Protein AF-0000000080854579 (afdb_homodimer)

Foldseek 3Di:
DDLVVLLVVCQQLLQVFFQEKEKEEEPDDLQCVQVVVLCVPCVVVNCVSHVPHYYHYHYDHPDFIKMWTAGPPGDIDMDGSGNPHNRRVSVVSSCSSPDHD/DDLVVLLVVCQQLLQVFFQEKEKEEEPDDLQCVQVVVLCVPCVVVNCVSHVPHYYHYHYDHPDFIKMWTAGPPGDIDMDGSGNPHNRRVSVVSSCSSPDHD

Secondary structure (DSSP, 8-state):
--HHHHHHHHTT-GGGTEEEEEEEE-SS-GGGHHHHHHHHHHHHHHHHH-TTSEEEEEE-TTPPPEEEEEEGGG-EEEEE-TT--HHHHHHHHHHHHH---/--HHHHHHHHTT-GGGTEEEEEEEE-SS-GGGHHHHHHHHHHHHHHHHH-TTSEEEEEE-TTPPPEEEEEEGGG-EEEEE-TT--HHHHHHHHHHHHH---

InterPro domains:
  IPR007741 Ribosomal protein/NADH dehydrogenase domain [PF05047] (35-85)
  IPR007741 Ribosomal protein/NADH dehydrogenase domain [SM00916] (27-100)
  IPR016464 NADH dehydrogenase [ubiquinone] (complex I), alpha subcomplex, subunit 2 [PIRSF005822] (12-99)
  IPR016464 NADH dehydrogenase [ubiquinone] (complex I), alpha subcomplex, subunit 2 [PTHR12878] (5-99)
  IPR036249 Thioredoxin-like superfamily [SSF52833] (17-99)

Sequence (202 aa):
MAAAAVVRGIGSNLSKNLREIRLQLCQISAASQGTRDFIEQHYVTLKKANPEFSILIRECSGVQPMLWGRYGFGKEHSVSLDNMNIDQVAKALETVVNAKPMAAAAVVRGIGSNLSKNLREIRLQLCQISAASQGTRDFIEQHYVTLKKANPEFSILIRECSGVQPMLWGRYGFGKEHSVSLDNMNIDQVAKALETVVNAKP

Structure (mmCIF, N/CA/C/O backbone):
data_AF-0000000080854579-model_v1
#
loop_
_entity.id
_entity.type
_entity.pdbx_description
1 polymer 'NADH dehydrogenase'
#
loop_
_atom_site.group_PDB
_atom_site.id
_atom_site.type_symbol
_atom_site.label_atom_id
_atom_site.label_alt_id
_atom_site.label_comp_id
_atom_site.label_asym_id
_atom_site.label_entity_id
_atom_site.label_seq_id
_atom_site.pdbx_PDB_ins_code
_atom_site.Cartn_x
_atom_site.Cartn_y
_atom_site.Cartn_z
_atom_site.occupancy
_atom_site.B_iso_or_equiv
_atom_site.auth_seq_id
_atom_site.auth_comp_id
_atom_site.auth_asym_id
_atom_site.auth_atom_id
_atom_site.pdbx_PDB_model_num
ATOM 1 N N . MET A 1 1 ? -5.195 24.094 -0.695 1 63.25 1 MET A N 1
ATOM 2 C CA . MET A 1 1 ? -4.246 23.812 -1.769 1 63.25 1 MET A CA 1
ATOM 3 C C . MET A 1 1 ? -4.5 22.438 -2.369 1 63.25 1 MET A C 1
ATOM 5 O O . MET A 1 1 ? -4.891 21.5 -1.661 1 63.25 1 MET A O 1
ATOM 9 N N . ALA A 1 2 ? -4.363 22.438 -3.654 1 87.56 2 ALA A N 1
ATOM 10 C CA . ALA A 1 2 ? -4.641 21.203 -4.363 1 87.56 2 ALA A CA 1
ATOM 11 C C . ALA A 1 2 ? -3.678 20.094 -3.928 1 87.56 2 ALA A C 1
ATOM 13 O O . ALA A 1 2 ? -2.51 20.359 -3.637 1 87.56 2 ALA A O 1
ATOM 14 N N . ALA A 1 3 ? -4.184 18.922 -3.713 1 91.06 3 ALA A N 1
ATOM 15 C CA . ALA A 1 3 ? -3.402 17.75 -3.291 1 91.06 3 ALA A CA 1
ATOM 16 C C . ALA A 1 3 ? -2.102 17.656 -4.082 1 91.06 3 ALA A C 1
ATOM 18 O O . ALA A 1 3 ? -1.046 17.359 -3.516 1 91.06 3 ALA A O 1
ATOM 19 N N . ALA A 1 4 ? -2.139 17.922 -5.359 1 91.19 4 ALA A N 1
ATOM 20 C CA . ALA A 1 4 ? -0.948 17.844 -6.203 1 91.19 4 ALA A CA 1
ATOM 21 C C . ALA A 1 4 ? 0.103 18.859 -5.766 1 91.19 4 ALA A C 1
ATOM 23 O O . ALA A 1 4 ? 1.3 18.562 -5.766 1 91.19 4 ALA A O 1
ATOM 24 N N . ALA A 1 5 ? -0.302 20.062 -5.441 1 90.94 5 ALA A N 1
ATOM 25 C CA . ALA A 1 5 ? 0.625 21.094 -4.988 1 90.94 5 ALA A CA 1
ATOM 26 C C . ALA A 1 5 ? 1.276 20.703 -3.664 1 90.94 5 ALA A C 1
ATOM 28 O O . ALA A 1 5 ? 2.475 20.922 -3.469 1 90.94 5 ALA A O 1
ATOM 29 N N . VAL A 1 6 ? 0.466 20.156 -2.812 1 88.69 6 VAL A N 1
ATOM 30 C CA . VAL A 1 6 ? 0.986 19.734 -1.52 1 88.69 6 VAL A CA 1
ATOM 31 C C . VAL A 1 6 ? 2.014 18.609 -1.72 1 88.69 6 VAL A C 1
ATOM 33 O O . VAL A 1 6 ? 3.102 18.656 -1.138 1 88.69 6 VAL A O 1
ATO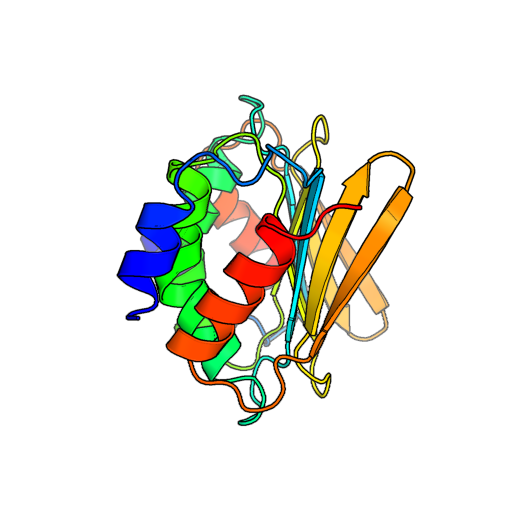M 36 N N . VAL A 1 7 ? 1.714 17.656 -2.533 1 91.38 7 VAL A N 1
ATOM 37 C CA . VAL A 1 7 ? 2.598 16.531 -2.805 1 91.38 7 VAL A CA 1
ATOM 38 C C . VAL A 1 7 ? 3.898 17.031 -3.428 1 91.38 7 VAL A C 1
ATOM 40 O O . VAL A 1 7 ? 4.984 16.578 -3.055 1 91.38 7 VAL A O 1
ATOM 43 N N . ARG A 1 8 ? 3.779 17.906 -4.387 1 89.69 8 ARG A N 1
ATOM 44 C CA . ARG A 1 8 ? 4.965 18.5 -4.984 1 89.69 8 ARG A CA 1
ATOM 45 C C . ARG A 1 8 ? 5.781 19.266 -3.943 1 89.69 8 ARG A C 1
ATOM 47 O O . ARG A 1 8 ? 7.016 19.234 -3.975 1 89.69 8 ARG A O 1
ATOM 54 N N . GLY A 1 9 ? 5.117 19.938 -3.074 1 89.44 9 GLY A N 1
ATOM 55 C CA . GLY A 1 9 ? 5.785 20.688 -2.018 1 89.44 9 GLY A CA 1
ATOM 56 C C . GLY A 1 9 ? 6.516 19.797 -1.031 1 89.44 9 GLY A C 1
ATOM 57 O O . GLY A 1 9 ? 7.602 20.141 -0.56 1 89.44 9 GLY A O 1
ATOM 58 N N . ILE A 1 10 ? 5.855 18.719 -0.661 1 87.94 10 ILE A N 1
ATOM 59 C CA . ILE A 1 10 ? 6.531 17.75 0.187 1 87.94 10 ILE A CA 1
ATOM 60 C C . ILE A 1 10 ? 7.789 17.234 -0.515 1 87.94 10 ILE A C 1
ATOM 62 O O . ILE A 1 10 ? 8.859 17.156 0.095 1 87.94 10 ILE A O 1
ATOM 66 N N . GLY A 1 11 ? 7.684 16.969 -1.808 1 84.44 11 GLY A N 1
ATOM 67 C CA . GLY A 1 11 ? 8.828 16.547 -2.6 1 84.44 11 GLY A CA 1
ATOM 68 C C . GLY A 1 11 ? 9.586 15.391 -1.971 1 84.44 11 GLY A C 1
ATOM 69 O O . GLY A 1 11 ? 9 14.375 -1.603 1 84.44 11 GLY A O 1
ATOM 70 N N . SER A 1 12 ? 10.891 15.594 -1.784 1 85.81 12 SER A N 1
ATOM 71 C CA . SER A 1 12 ? 11.766 14.539 -1.279 1 85.81 12 SER A CA 1
ATOM 72 C C . SER A 1 12 ? 12.008 14.695 0.218 1 85.81 12 SER A C 1
ATOM 74 O O . SER A 1 12 ? 13 14.18 0.745 1 85.81 12 SER A O 1
ATOM 76 N N . ASN A 1 13 ? 11.047 15.422 0.895 1 90.5 13 ASN A N 1
ATOM 77 C CA . ASN A 1 13 ? 11.352 15.812 2.268 1 90.5 13 ASN A CA 1
ATOM 78 C C . ASN A 1 13 ? 10.578 14.961 3.273 1 90.5 13 ASN A C 1
ATOM 80 O O . ASN A 1 13 ? 10.398 15.367 4.426 1 90.5 13 ASN A O 1
ATOM 84 N N . LEU A 1 14 ? 10.047 13.797 2.844 1 93.69 14 LEU A N 1
ATOM 85 C CA . LEU A 1 14 ? 9.297 12.953 3.77 1 93.69 14 LEU A CA 1
ATOM 86 C C . LEU A 1 14 ? 10.188 12.469 4.91 1 93.69 14 LEU A C 1
ATOM 88 O O . LEU A 1 14 ? 9.734 12.336 6.047 1 93.69 14 LEU A O 1
ATOM 92 N N . SER A 1 15 ? 11.438 12.336 4.594 1 92.31 15 SER A N 1
ATOM 93 C CA . SER A 1 15 ? 12.32 11.672 5.543 1 92.31 15 SER A CA 1
ATOM 94 C C . SER A 1 15 ? 12.961 12.672 6.496 1 92.31 15 SER A C 1
ATOM 96 O O . SER A 1 15 ? 13.797 12.305 7.328 1 92.31 15 SER A O 1
ATOM 98 N N . LYS A 1 16 ? 12.641 13.922 6.297 1 91.62 16 LYS A N 1
ATOM 99 C CA . LYS A 1 16 ? 13.234 14.93 7.172 1 91.62 16 LYS A CA 1
ATOM 100 C C . LYS A 1 16 ? 12.953 14.617 8.641 1 91.62 16 LYS A C 1
ATOM 102 O O . LYS A 1 16 ? 13.875 14.57 9.453 1 91.62 16 LYS A O 1
ATOM 107 N N . ASN A 1 17 ? 11.664 14.344 8.961 1 92.94 17 ASN A N 1
ATOM 108 C CA . ASN A 1 17 ? 11.289 14.062 10.344 1 92.94 17 ASN A CA 1
ATOM 109 C C . ASN A 1 17 ? 10.703 12.664 10.492 1 92.94 17 ASN A C 1
ATOM 111 O O . ASN A 1 17 ? 10.68 12.102 11.586 1 92.94 17 ASN A O 1
ATOM 115 N N . LEU A 1 18 ? 10.273 12.086 9.383 1 95.75 18 LEU A N 1
ATOM 116 C CA . LEU A 1 18 ? 9.539 10.828 9.438 1 95.75 18 LEU A CA 1
ATOM 117 C C . LEU A 1 18 ? 10.438 9.656 9.062 1 95.75 18 LEU A C 1
ATOM 119 O O . LEU A 1 18 ? 11.32 9.789 8.211 1 95.75 18 LEU A O 1
ATOM 123 N N . ARG A 1 19 ? 10.148 8.539 9.664 1 94.62 19 ARG A N 1
ATOM 124 C CA . ARG A 1 19 ? 10.789 7.285 9.281 1 94.62 19 ARG A CA 1
ATOM 125 C C . ARG A 1 19 ? 9.859 6.441 8.406 1 94.62 19 ARG A C 1
ATOM 127 O O . ARG A 1 19 ? 10.328 5.633 7.605 1 94.62 19 ARG A O 1
ATOM 134 N N . GLU A 1 20 ? 8.555 6.66 8.539 1 96.06 20 GLU A N 1
ATOM 135 C CA . GLU A 1 20 ? 7.543 5.922 7.789 1 96.06 20 GLU A CA 1
ATOM 136 C C . GLU A 1 20 ? 6.188 6.621 7.859 1 96.06 20 GLU A C 1
ATOM 138 O O . GLU A 1 20 ? 5.902 7.336 8.82 1 96.06 20 GLU A O 1
ATOM 143 N N . ILE A 1 21 ? 5.387 6.328 6.836 1 97.38 21 ILE A N 1
ATOM 144 C CA . ILE A 1 21 ? 3.971 6.66 6.957 1 97.38 21 ILE A CA 1
ATOM 145 C C . ILE A 1 21 ? 3.125 5.414 6.703 1 97.38 21 ILE A C 1
ATOM 147 O O . ILE A 1 21 ? 3.49 4.566 5.887 1 97.38 21 ILE A O 1
ATOM 151 N N . ARG A 1 22 ? 2.035 5.355 7.457 1 97.88 22 ARG A N 1
ATOM 152 C CA . ARG A 1 22 ? 1.069 4.277 7.273 1 97.88 22 ARG A CA 1
ATOM 153 C C . ARG A 1 22 ? -0.324 4.832 6.996 1 97.88 22 ARG A C 1
ATOM 155 O O . ARG A 1 22 ? -0.804 5.707 7.719 1 97.88 22 ARG A O 1
ATOM 162 N N . LEU A 1 23 ? -0.865 4.348 5.891 1 98.44 23 LEU A N 1
ATOM 163 C CA . LEU A 1 23 ? -2.244 4.695 5.566 1 98.44 23 LEU A CA 1
ATOM 164 C C . LEU A 1 23 ? -3.162 3.488 5.742 1 98.44 23 LEU A C 1
ATOM 166 O O . LEU A 1 23 ? -2.93 2.434 5.145 1 98.44 23 LEU A O 1
ATOM 170 N N . GLN A 1 24 ? -4.094 3.67 6.637 1 98.06 24 GLN A N 1
ATOM 171 C CA . GLN A 1 24 ? -5.141 2.67 6.828 1 98.06 24 GLN A CA 1
ATOM 172 C C . GLN A 1 24 ? -6.484 3.178 6.316 1 98.06 24 GLN A C 1
ATOM 174 O O . GLN A 1 24 ? -6.836 4.34 6.531 1 98.06 24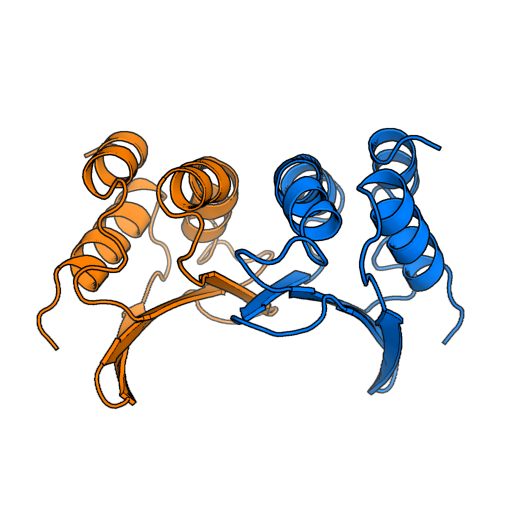 GLN A O 1
ATOM 179 N N . LEU A 1 25 ? -7.234 2.291 5.59 1 98.44 25 LEU A N 1
ATOM 180 C CA . LEU A 1 25 ? -8.5 2.74 5.027 1 98.44 25 LEU A CA 1
ATOM 181 C C . LEU A 1 25 ? -9.391 1.554 4.684 1 98.44 25 LEU A C 1
ATOM 183 O O . LEU A 1 25 ? -8.922 0.419 4.59 1 98.44 25 LEU A O 1
ATOM 187 N N . CYS A 1 26 ? -10.68 1.88 4.598 1 98.19 26 CYS A N 1
ATOM 188 C CA . CYS A 1 26 ? -11.648 0.911 4.094 1 98.19 26 CYS A CA 1
ATOM 189 C C . CYS A 1 26 ? -11.703 0.938 2.572 1 98.19 26 CYS A C 1
ATOM 191 O O . CYS A 1 26 ? -11.758 2.012 1.968 1 98.19 26 CYS A O 1
ATOM 193 N N . GLN A 1 27 ? -11.766 -0.193 1.856 1 95.75 27 GLN A N 1
ATOM 194 C CA . GLN A 1 27 ? -11.703 -0.307 0.403 1 95.75 27 GLN A CA 1
ATOM 195 C C . GLN A 1 27 ? -13.016 0.146 -0.24 1 95.75 27 GLN A C 1
ATOM 197 O O . GLN A 1 27 ? -13.062 0.406 -1.444 1 95.75 27 GLN A O 1
ATOM 202 N N . ILE A 1 28 ? -14.117 0.306 0.634 1 94.69 28 ILE A N 1
ATOM 203 C CA . ILE A 1 28 ? -15.398 0.513 -0.04 1 94.69 28 ILE A CA 1
ATOM 204 C C . ILE A 1 28 ? -16.125 1.694 0.591 1 94.69 28 ILE A C 1
ATOM 206 O O . ILE A 1 28 ? -16.906 2.375 -0.075 1 94.69 28 ILE A O 1
ATOM 210 N N . SER A 1 29 ? -15.906 2.029 1.815 1 96.81 29 SER A N 1
ATOM 211 C CA . SER A 1 29 ? -16.719 2.992 2.547 1 96.81 29 SER A CA 1
ATOM 212 C C . SER A 1 29 ? -16.578 4.395 1.97 1 96.81 29 SER A C 1
ATOM 214 O O . SER A 1 29 ? -15.5 4.754 1.467 1 96.81 29 SER A O 1
ATO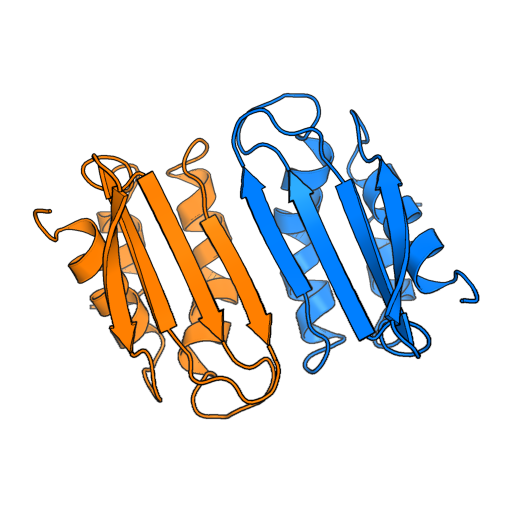M 216 N N . ALA A 1 30 ? -17.609 5.164 2.113 1 97.56 30 ALA A N 1
ATOM 217 C CA . ALA A 1 30 ? -17.578 6.566 1.706 1 97.56 30 ALA A CA 1
ATOM 218 C C . ALA A 1 30 ? -16.578 7.359 2.543 1 97.56 30 ALA A C 1
ATOM 220 O O . ALA A 1 30 ? -15.898 8.25 2.031 1 97.56 30 ALA A O 1
ATOM 221 N N . ALA A 1 31 ? -16.469 6.996 3.75 1 98.38 31 ALA A N 1
ATOM 222 C CA . ALA A 1 31 ? -15.594 7.719 4.676 1 98.38 31 ALA A CA 1
ATOM 223 C C . ALA A 1 31 ? -14.141 7.66 4.223 1 98.38 31 ALA A C 1
ATOM 225 O O . ALA A 1 31 ? -13.352 8.562 4.527 1 98.38 31 ALA A O 1
ATOM 226 N N . SER A 1 32 ? -13.789 6.645 3.441 1 98.5 32 SER A N 1
ATOM 227 C CA . SER A 1 32 ? -12.414 6.438 3.02 1 98.5 32 SER A CA 1
ATOM 228 C C . SER A 1 32 ? -12.211 6.852 1.565 1 98.5 32 SER A C 1
ATOM 230 O O . SER A 1 32 ? -11.133 6.648 1.001 1 98.5 32 SER A O 1
ATOM 232 N N . GLN A 1 33 ? -13.188 7.449 0.936 1 97.81 33 GLN A N 1
ATOM 233 C CA . GLN A 1 33 ? -13.102 7.746 -0.491 1 97.81 33 GLN A CA 1
ATOM 234 C C . GLN A 1 33 ? -11.961 8.719 -0.785 1 97.81 33 GLN A C 1
ATOM 236 O O . GLN A 1 33 ? -11.211 8.523 -1.742 1 97.81 33 GLN A O 1
ATOM 241 N N . GLY A 1 34 ? -11.836 9.734 -0.015 1 98.12 34 GLY A N 1
ATOM 242 C CA . GLY A 1 34 ? -10.758 10.688 -0.232 1 98.12 34 GLY A CA 1
ATOM 243 C C . GLY A 1 34 ? -9.383 10.078 -0.086 1 98.12 34 GLY A C 1
ATOM 244 O O . GLY A 1 34 ? -8.469 10.406 -0.844 1 98.12 34 GLY A O 1
ATOM 245 N N . THR A 1 35 ? -9.227 9.18 0.85 1 98.38 35 THR A N 1
ATOM 246 C CA . THR A 1 35 ? -7.949 8.508 1.052 1 98.38 35 THR A CA 1
ATOM 247 C C . THR A 1 35 ? -7.637 7.574 -0.118 1 98.38 35 THR A C 1
ATOM 249 O O . THR A 1 35 ? -6.504 7.539 -0.603 1 98.38 35 THR A O 1
ATOM 252 N N . ARG A 1 36 ? -8.703 6.844 -0.604 1 97.12 36 ARG A N 1
ATOM 253 C CA . ARG A 1 36 ? -8.5 5.988 -1.77 1 97.12 36 ARG A CA 1
ATOM 254 C C . ARG A 1 36 ? -8.078 6.809 -2.982 1 97.12 36 ARG A C 1
ATOM 256 O O . ARG A 1 36 ? -7.129 6.445 -3.686 1 97.12 36 ARG A O 1
ATOM 263 N N . ASP A 1 37 ? -8.711 7.953 -3.232 1 96.62 37 ASP A N 1
ATOM 264 C CA . ASP A 1 37 ? -8.391 8.828 -4.352 1 96.62 37 ASP A CA 1
ATOM 265 C C . ASP A 1 37 ? -6.965 9.367 -4.234 1 96.62 37 ASP A C 1
ATOM 267 O O . ASP A 1 37 ? -6.238 9.445 -5.227 1 96.62 37 ASP A O 1
ATOM 271 N N . PHE A 1 38 ? -6.594 9.688 -3.047 1 97.31 38 PHE A N 1
ATOM 272 C CA . PHE A 1 38 ? -5.258 10.227 -2.811 1 97.31 38 PHE A CA 1
ATOM 273 C C . PHE A 1 38 ? -4.191 9.203 -3.189 1 97.31 38 PHE A C 1
ATOM 275 O O . PHE A 1 38 ? -3.232 9.531 -3.891 1 97.31 38 PHE A O 1
ATOM 282 N N . ILE A 1 39 ? -4.398 7.98 -2.758 1 95.44 39 ILE A N 1
ATOM 283 C CA . ILE A 1 39 ? -3.438 6.922 -3.039 1 95.44 39 ILE A CA 1
ATOM 284 C C . ILE A 1 39 ? -3.385 6.652 -4.543 1 95.44 39 ILE A C 1
ATOM 286 O O . ILE A 1 39 ? -2.303 6.582 -5.129 1 95.44 39 ILE A O 1
ATOM 290 N N . GLU A 1 40 ? -4.5 6.605 -5.16 1 92.75 40 GLU A N 1
ATOM 291 C CA . GLU A 1 40 ? -4.578 6.312 -6.586 1 92.75 40 GLU A CA 1
ATOM 292 C C . GLU A 1 40 ? -3.869 7.383 -7.41 1 92.75 40 GLU A C 1
ATOM 294 O O . GLU A 1 40 ? -3.219 7.078 -8.414 1 92.75 40 GLU A O 1
ATOM 299 N N . GLN A 1 41 ? -3.852 8.539 -6.918 1 93.69 41 GLN A N 1
ATOM 300 C CA . GLN A 1 41 ? -3.404 9.641 -7.766 1 93.69 41 GLN A CA 1
ATOM 301 C C . GLN A 1 41 ? -2 10.094 -7.375 1 93.69 41 GLN A C 1
ATOM 303 O O . GLN A 1 41 ? -1.259 10.617 -8.211 1 93.69 41 GLN A O 1
ATOM 308 N N . HIS A 1 42 ? -1.622 9.891 -6.141 1 94.12 42 HIS A N 1
ATOM 309 C CA . HIS A 1 42 ? -0.44 10.625 -5.699 1 94.12 42 HIS A CA 1
ATOM 310 C C . HIS A 1 42 ? 0.595 9.688 -5.09 1 94.12 42 HIS A C 1
ATOM 312 O O . HIS A 1 42 ? 1.743 10.078 -4.871 1 94.12 42 HIS A O 1
ATOM 318 N N . TYR A 1 43 ? 0.256 8.438 -4.824 1 91.25 43 TYR A N 1
ATOM 319 C CA . TYR A 1 43 ? 1.201 7.5 -4.234 1 91.25 43 TYR A CA 1
ATOM 320 C C . TYR A 1 43 ? 2.461 7.387 -5.086 1 91.25 43 TYR A C 1
ATOM 322 O O . TYR A 1 43 ? 3.576 7.469 -4.566 1 91.25 43 TYR A O 1
ATOM 330 N N . VAL A 1 44 ? 2.293 7.238 -6.387 1 89.38 44 VAL A N 1
ATOM 331 C CA . VAL A 1 44 ? 3.42 7.023 -7.293 1 89.38 44 VAL A CA 1
ATOM 332 C C . VAL A 1 44 ? 4.312 8.258 -7.305 1 89.38 44 VAL A C 1
ATOM 334 O O . VAL A 1 44 ? 5.539 8.148 -7.223 1 8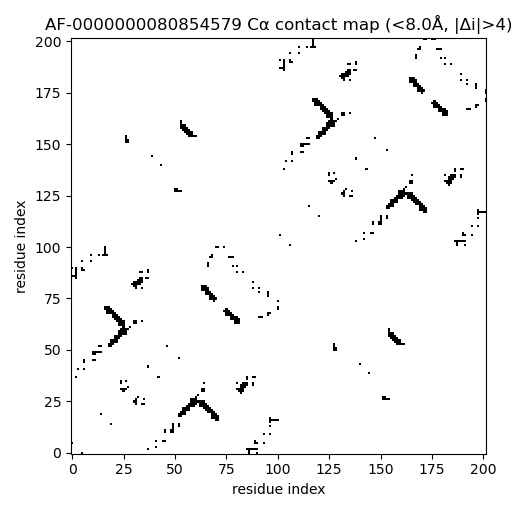9.38 44 VAL A O 1
ATOM 337 N N . THR A 1 45 ? 3.668 9.406 -7.41 1 92.5 45 THR A N 1
ATOM 338 C CA . THR A 1 45 ? 4.422 10.656 -7.406 1 92.5 45 THR A CA 1
ATOM 339 C C . THR A 1 45 ? 5.207 10.805 -6.109 1 92.5 45 THR A C 1
ATOM 341 O O . THR A 1 45 ? 6.387 11.172 -6.129 1 92.5 45 THR A O 1
ATOM 344 N N . LEU A 1 46 ? 4.617 10.484 -4.969 1 93.31 46 LEU A N 1
ATOM 345 C CA . LEU A 1 46 ? 5.27 10.57 -3.668 1 93.31 46 LEU A CA 1
ATOM 346 C C . LEU A 1 46 ? 6.457 9.617 -3.592 1 93.31 46 LEU A C 1
ATOM 348 O O . LEU A 1 46 ? 7.531 10 -3.121 1 93.31 46 LEU A O 1
ATOM 352 N N . LYS A 1 47 ? 6.227 8.414 -4.105 1 91.31 47 LYS A N 1
ATOM 353 C CA . LYS A 1 47 ? 7.266 7.391 -4.043 1 91.31 47 LYS A CA 1
ATOM 354 C C . LYS A 1 47 ? 8.438 7.746 -4.957 1 91.31 47 LYS A C 1
ATOM 356 O O . LYS A 1 47 ? 9.602 7.555 -4.586 1 91.31 47 LYS A O 1
ATOM 361 N N . LYS A 1 48 ? 8.156 8.297 -6.102 1 90.62 48 LYS A N 1
ATOM 362 C CA . LYS A 1 48 ? 9.211 8.695 -7.031 1 90.62 48 LYS A CA 1
ATOM 363 C C . LYS A 1 48 ? 10.047 9.836 -6.453 1 90.62 48 LYS A C 1
ATOM 365 O O . LYS A 1 48 ? 11.266 9.883 -6.664 1 90.62 48 LYS A O 1
ATOM 370 N N . ALA A 1 49 ? 9.43 10.711 -5.766 1 93.5 49 ALA A N 1
ATOM 371 C CA . ALA A 1 49 ? 10.133 11.828 -5.145 1 93.5 49 ALA A CA 1
ATOM 372 C C . ALA A 1 49 ? 10.898 11.383 -3.906 1 93.5 49 ALA A C 1
ATOM 374 O O . ALA A 1 49 ? 11.82 12.07 -3.457 1 93.5 49 ALA A O 1
ATOM 375 N N . ASN A 1 50 ? 10.461 10.234 -3.297 1 94.31 50 ASN A N 1
ATOM 376 C CA . ASN A 1 50 ? 11.07 9.695 -2.084 1 94.31 50 ASN A CA 1
ATOM 377 C C . ASN A 1 50 ? 11.312 8.195 -2.191 1 94.31 50 ASN A C 1
ATOM 379 O O . ASN A 1 50 ? 10.727 7.414 -1.438 1 94.31 50 ASN A O 1
ATOM 383 N N . PRO A 1 51 ? 12.203 7.809 -3.047 1 91 51 PRO A N 1
ATOM 384 C CA . PRO A 1 51 ? 12.328 6.395 -3.402 1 91 51 PRO A CA 1
ATOM 385 C C . PRO A 1 51 ? 12.719 5.516 -2.215 1 91 51 PRO A C 1
ATOM 387 O O . PRO A 1 51 ? 12.336 4.344 -2.156 1 91 51 PRO A O 1
ATOM 390 N N . GLU A 1 52 ? 13.391 6.074 -1.193 1 93.62 52 GLU A N 1
ATOM 391 C CA . GLU A 1 52 ? 13.891 5.258 -0.091 1 93.62 52 GLU A CA 1
ATOM 392 C C . GLU A 1 52 ? 12.93 5.289 1.096 1 93.62 52 GLU A C 1
ATOM 394 O O . GLU A 1 52 ? 13.141 4.586 2.088 1 93.62 52 GLU A O 1
ATOM 399 N N . PHE A 1 53 ? 11.977 6.055 1.017 1 95.44 53 PHE A N 1
ATOM 400 C CA . PHE A 1 53 ? 11.07 6.234 2.141 1 95.44 53 PHE A CA 1
ATOM 401 C C . PHE A 1 53 ? 10.023 5.129 2.172 1 95.44 53 PHE A C 1
ATOM 403 O O . PHE A 1 53 ? 9.438 4.785 1.139 1 95.44 53 PHE A O 1
ATOM 410 N N . SER A 1 54 ? 9.719 4.629 3.357 1 95.81 54 SER A N 1
ATOM 411 C CA . SER A 1 54 ? 8.781 3.52 3.527 1 95.81 54 SER A CA 1
ATOM 412 C C . SER A 1 54 ? 7.352 4.02 3.676 1 95.81 54 SER A C 1
ATOM 414 O O . SER A 1 54 ? 7.074 4.898 4.496 1 95.81 54 SER A O 1
ATOM 416 N N . ILE A 1 55 ? 6.453 3.461 2.859 1 96.56 55 ILE A N 1
ATOM 417 C CA . ILE A 1 55 ? 5.02 3.732 2.951 1 96.56 55 ILE A CA 1
ATOM 418 C C . ILE A 1 55 ? 4.258 2.42 3.105 1 96.56 55 ILE A C 1
ATOM 420 O O . ILE A 1 55 ? 4.465 1.478 2.336 1 96.56 55 ILE A O 1
ATOM 424 N N . LEU A 1 56 ? 3.473 2.367 4.094 1 97.75 56 LEU A N 1
ATOM 425 C CA . LEU A 1 56 ? 2.592 1.224 4.309 1 97.75 56 LEU A CA 1
ATOM 426 C C . LEU A 1 56 ? 1.144 1.586 3.996 1 97.75 56 LEU A C 1
ATOM 428 O O . LEU A 1 56 ? 0.653 2.631 4.43 1 97.75 56 LEU A O 1
ATOM 432 N N . ILE A 1 57 ? 0.533 0.808 3.135 1 97.19 57 ILE A N 1
ATOM 433 C CA . ILE A 1 57 ? -0.894 0.932 2.857 1 97.19 57 ILE A CA 1
ATOM 434 C C . ILE A 1 57 ? -1.616 -0.341 3.291 1 97.19 57 ILE A C 1
ATOM 436 O O . ILE A 1 57 ? -1.262 -1.441 2.861 1 97.19 57 ILE A O 1
ATOM 440 N N . ARG A 1 58 ? -2.604 -0.107 4.16 1 96.81 58 ARG A N 1
ATOM 441 C CA . ARG A 1 58 ? -3.393 -1.244 4.621 1 96.81 58 ARG A CA 1
ATOM 442 C C . ARG A 1 58 ? -4.883 -0.988 4.434 1 96.81 58 ARG A C 1
ATOM 444 O O . ARG A 1 58 ? -5.465 -0.136 5.109 1 96.81 58 ARG A O 1
ATOM 451 N N . GLU A 1 59 ? -5.391 -1.741 3.523 1 96.75 59 GLU A N 1
ATOM 452 C CA . GLU A 1 59 ? -6.836 -1.719 3.332 1 96.75 59 GLU A CA 1
ATOM 453 C C . GLU A 1 59 ? -7.523 -2.779 4.188 1 96.75 59 GLU A C 1
ATOM 455 O O . GLU A 1 59 ? -7.133 -3.949 4.164 1 96.75 59 GLU A O 1
ATOM 460 N N . CYS A 1 60 ? -8.438 -2.342 4.965 1 95.38 60 CYS A N 1
ATOM 461 C CA . CYS A 1 60 ? -9.188 -3.205 5.863 1 95.38 60 CYS A CA 1
ATOM 462 C C . CYS A 1 60 ? -10.664 -2.811 5.891 1 95.38 60 CYS A C 1
ATOM 464 O O . CYS A 1 60 ? -11 -1.67 6.215 1 95.38 60 CYS A O 1
ATOM 466 N N . SER A 1 61 ? -11.516 -3.785 5.559 1 94.44 61 SER A N 1
ATOM 467 C CA . SER A 1 61 ? -12.945 -3.52 5.453 1 94.44 61 SER A CA 1
ATOM 468 C C . SER A 1 61 ? -13.508 -3.006 6.773 1 94.44 61 SER A C 1
ATOM 470 O O . SER A 1 61 ? -13.289 -3.607 7.824 1 94.44 61 SER A O 1
ATOM 472 N N . GLY A 1 62 ? -14.203 -1.868 6.68 1 95.31 62 GLY A N 1
ATOM 473 C CA . GLY A 1 62 ? -14.945 -1.346 7.812 1 95.31 62 GLY A CA 1
ATOM 474 C C . GLY A 1 62 ? -14.117 -0.435 8.703 1 95.31 62 GLY A C 1
ATOM 475 O O . GLY A 1 62 ? -14.648 0.169 9.641 1 95.31 62 GLY A O 1
ATOM 476 N N . VAL A 1 63 ? -12.898 -0.286 8.461 1 97.06 63 VAL A N 1
ATOM 477 C CA . VAL A 1 63 ? -12.031 0.531 9.312 1 97.06 63 VAL A CA 1
ATOM 478 C C . VAL A 1 63 ? -12.219 2.008 8.969 1 97.06 63 VAL A C 1
ATOM 480 O O . VAL A 1 63 ? -12.547 2.35 7.828 1 97.06 63 VAL A O 1
ATOM 483 N N . GLN A 1 64 ? -12.078 2.793 9.953 1 97.94 64 GLN A N 1
ATOM 484 C CA . GLN A 1 64 ? -11.977 4.223 9.68 1 97.94 64 GLN A CA 1
ATOM 485 C C . GLN A 1 64 ? -10.609 4.582 9.109 1 97.94 64 GLN A C 1
ATOM 487 O O . GLN A 1 64 ? -9.586 4.066 9.562 1 97.94 64 GLN A O 1
ATOM 492 N N . PRO A 1 65 ? -10.609 5.461 8.086 1 98.75 65 PRO A N 1
ATOM 493 C CA . PRO A 1 65 ? -9.32 5.84 7.496 1 98.75 65 PRO A CA 1
ATOM 494 C C . PRO A 1 65 ? -8.438 6.633 8.461 1 98.75 65 PRO A C 1
ATOM 496 O O . PRO A 1 65 ? -8.938 7.484 9.195 1 98.75 65 PRO A O 1
ATOM 499 N N . MET A 1 66 ? -7.133 6.309 8.484 1 98.69 66 MET A N 1
ATOM 500 C CA . MET A 1 66 ? -6.152 6.898 9.391 1 98.69 66 MET A CA 1
ATOM 501 C C . MET A 1 66 ? -4.789 7.023 8.711 1 98.69 66 MET A C 1
ATOM 503 O O . MET A 1 66 ? -4.43 6.191 7.879 1 98.69 66 MET A O 1
ATOM 507 N N . LEU A 1 67 ? -4.133 8.086 9.086 1 98.62 67 LEU A N 1
ATOM 508 C CA . LEU A 1 67 ? -2.736 8.297 8.719 1 98.62 67 LEU A CA 1
ATOM 509 C C . LEU A 1 67 ? -1.838 8.266 9.945 1 98.62 67 LEU A C 1
ATOM 511 O O . LEU A 1 67 ? -2.133 8.922 10.953 1 98.62 67 LEU A O 1
ATOM 515 N N . TRP A 1 68 ? -0.814 7.488 9.922 1 97.5 68 TRP A N 1
ATOM 516 C CA . TRP A 1 68 ? 0.205 7.469 10.969 1 97.5 68 TRP A CA 1
ATOM 517 C C . TRP A 1 68 ? 1.552 7.93 10.422 1 97.5 68 TRP A C 1
ATOM 519 O O . TRP A 1 68 ? 1.947 7.543 9.32 1 97.5 68 TRP A O 1
ATOM 529 N N . GLY A 1 69 ? 2.135 8.766 11.125 1 97.06 69 GLY A N 1
ATOM 530 C CA . GLY A 1 69 ? 3.543 9.078 10.945 1 97.06 69 GLY A CA 1
ATOM 531 C C . GLY A 1 69 ? 4.426 8.516 12.039 1 97.06 69 GLY A C 1
ATOM 532 O O . GLY A 1 69 ? 4.113 8.641 13.227 1 97.06 69 GLY A O 1
ATOM 533 N N . ARG A 1 70 ? 5.359 7.789 11.656 1 96.62 70 ARG A N 1
ATOM 534 C CA . ARG A 1 70 ? 6.367 7.301 12.594 1 96.62 70 ARG A CA 1
ATOM 535 C C . ARG A 1 70 ? 7.617 8.172 12.555 1 96.62 70 ARG A C 1
ATOM 537 O O . ARG A 1 70 ? 8.164 8.438 11.477 1 96.62 70 ARG A O 1
ATOM 544 N N . TYR A 1 71 ? 8.031 8.594 13.75 1 95.56 71 TYR A N 1
ATOM 545 C CA . TYR A 1 71 ? 9.203 9.453 13.891 1 95.56 71 TYR A CA 1
ATOM 546 C C . TYR A 1 71 ? 10.359 8.703 14.539 1 95.56 71 TYR A C 1
ATOM 548 O O . TYR A 1 71 ? 10.289 7.488 14.742 1 95.56 71 TYR A O 1
ATOM 556 N N . GLY A 1 72 ? 11.406 9.453 14.703 1 91 72 GLY A N 1
ATOM 557 C CA . GLY A 1 72 ? 12.531 8.852 15.398 1 91 72 GLY A CA 1
ATOM 558 C C . GLY A 1 72 ? 12.211 8.445 16.828 1 91 72 GLY A C 1
ATOM 559 O O . GLY A 1 72 ? 11.195 8.867 17.375 1 91 72 GLY A O 1
ATOM 560 N N . PHE A 1 73 ? 12.836 7.414 17.328 1 90.62 73 PHE A N 1
ATOM 561 C CA . PHE A 1 73 ? 12.766 6.984 18.719 1 90.62 73 PHE A CA 1
ATOM 562 C C . PHE A 1 73 ? 11.422 6.332 19.016 1 90.62 73 PHE A C 1
ATOM 564 O O . PHE A 1 73 ? 10.938 6.383 20.156 1 90.62 73 PHE A O 1
ATOM 571 N N . GLY A 1 74 ? 10.766 5.926 18.078 1 86.31 74 GLY A N 1
ATOM 572 C CA . GLY A 1 74 ? 9.555 5.125 18.234 1 86.31 74 GLY A CA 1
ATOM 573 C C . GLY A 1 74 ? 8.312 5.961 18.453 1 86.31 74 GLY A C 1
ATOM 574 O O . GLY A 1 74 ? 7.254 5.426 18.797 1 86.31 74 GLY A O 1
ATOM 575 N N . LYS A 1 75 ? 8.445 7.246 18.297 1 94.69 75 LYS A N 1
ATOM 576 C CA . LYS A 1 75 ? 7.289 8.125 18.438 1 94.69 75 LYS A CA 1
ATOM 577 C C . LYS A 1 75 ? 6.379 8.039 17.219 1 94.69 75 LYS A C 1
ATOM 579 O O . LYS A 1 75 ? 6.855 8.008 16.094 1 94.69 75 LYS A O 1
ATOM 584 N N . GLU A 1 76 ? 5.074 8.016 17.516 1 95.38 76 GLU A N 1
ATOM 585 C CA . GLU A 1 76 ? 4.105 7.973 16.422 1 95.38 76 GLU A CA 1
ATOM 586 C C . GLU A 1 76 ? 3.01 9.016 16.609 1 95.38 76 GLU A C 1
ATOM 588 O O . GLU A 1 76 ? 2.666 9.359 17.75 1 95.38 76 GLU A O 1
ATOM 593 N N . HIS A 1 77 ? 2.559 9.602 15.555 1 95.44 77 HIS A N 1
ATOM 594 C CA . HIS A 1 77 ? 1.417 10.508 15.492 1 95.44 77 HIS A CA 1
ATOM 595 C C . HIS A 1 77 ? 0.389 10.031 14.477 1 95.44 77 HIS A C 1
ATOM 597 O O . HIS A 1 77 ? 0.75 9.625 13.367 1 95.44 77 HIS A O 1
ATOM 603 N N . SER A 1 78 ? -0.866 10.062 14.922 1 96.31 78 SER A N 1
ATOM 604 C CA . SER A 1 78 ? -1.907 9.633 13.992 1 96.31 78 SER A CA 1
ATOM 605 C C . SER A 1 78 ? -2.924 10.75 13.758 1 96.31 78 SER A C 1
ATOM 607 O O . SER A 1 78 ? -3.121 11.609 14.609 1 96.31 78 SER A O 1
ATOM 609 N N . VAL A 1 79 ? -3.479 10.805 12.602 1 97.88 79 VAL A N 1
ATOM 610 C CA . VAL A 1 79 ? -4.508 11.75 12.188 1 97.88 79 VAL A CA 1
ATOM 611 C C . VAL A 1 79 ? -5.676 11 11.547 1 97.88 79 VAL A C 1
ATOM 613 O O . VAL A 1 79 ? -5.473 10.172 10.664 1 97.88 79 VAL A O 1
ATOM 616 N N . SER A 1 80 ? -6.875 11.266 12.07 1 98.75 80 SER A N 1
ATOM 617 C CA . SER A 1 80 ? -8.062 10.711 11.422 1 98.75 80 SER A CA 1
ATOM 618 C C . SER A 1 80 ? -8.281 11.32 10.047 1 98.75 80 SER A C 1
ATOM 620 O O . SER A 1 80 ? -8.148 12.539 9.875 1 98.75 80 SER A O 1
ATOM 622 N N . LEU A 1 81 ? -8.625 10.508 9.078 1 98.81 81 LEU A N 1
ATOM 623 C CA . LEU A 1 81 ? -8.898 10.969 7.723 1 98.81 81 LEU A CA 1
ATOM 624 C C . LEU A 1 81 ? -10.375 10.805 7.375 1 98.81 81 LEU A C 1
ATOM 626 O O . LEU A 1 81 ? -10.742 10.797 6.199 1 98.81 81 LEU A O 1
ATOM 630 N N . ASP A 1 82 ? -11.156 10.625 8.438 1 98.69 82 ASP A N 1
ATOM 631 C CA . ASP A 1 82 ? -12.57 10.297 8.305 1 98.69 82 ASP A CA 1
ATOM 632 C C . ASP A 1 82 ? -13.297 11.336 7.457 1 98.69 82 ASP A C 1
ATOM 634 O O . ASP A 1 82 ? -13.359 12.516 7.824 1 98.69 82 ASP A O 1
ATOM 638 N N . ASN A 1 83 ? -13.789 10.961 6.301 1 98.62 83 ASN A N 1
ATOM 639 C CA . ASN A 1 83 ? -14.602 11.75 5.383 1 98.62 83 ASN A CA 1
ATOM 640 C C . ASN A 1 83 ? -13.82 12.922 4.793 1 98.62 83 ASN A C 1
ATOM 642 O O . ASN A 1 83 ? -14.406 13.914 4.367 1 98.62 83 ASN A O 1
ATOM 646 N N . MET A 1 84 ? -12.57 12.867 4.758 1 98.38 84 MET A N 1
ATOM 647 C CA . MET A 1 84 ? -11.75 13.898 4.121 1 98.38 84 MET A CA 1
ATOM 648 C C . MET A 1 84 ? -11.75 13.734 2.605 1 98.38 84 MET A C 1
ATOM 650 O O . MET A 1 84 ? -11.859 12.617 2.096 1 98.38 84 MET A O 1
ATOM 654 N N . ASN A 1 85 ? -11.727 14.828 1.945 1 98.06 85 ASN A N 1
ATOM 655 C CA . ASN A 1 85 ? -11.477 14.75 0.508 1 98.06 85 ASN A CA 1
ATOM 656 C C . ASN A 1 85 ? -9.984 14.711 0.197 1 98.06 85 ASN A C 1
ATOM 658 O O . ASN A 1 85 ? -9.156 14.75 1.106 1 98.06 85 ASN A O 1
ATOM 662 N N . ILE A 1 86 ? -9.68 14.578 -1.048 1 97.62 86 ILE A N 1
ATOM 663 C CA . ILE A 1 86 ? -8.305 14.352 -1.49 1 97.62 86 ILE A CA 1
ATOM 664 C C . ILE A 1 86 ? -7.41 15.492 -1.01 1 97.62 86 ILE A C 1
ATOM 666 O O . ILE A 1 86 ? -6.281 15.258 -0.575 1 97.62 86 ILE A O 1
ATOM 670 N N . ASP A 1 87 ? -7.883 16.781 -1.08 1 97.81 87 ASP A N 1
ATOM 671 C CA . ASP A 1 87 ? -7.094 17.938 -0.661 1 97.81 87 ASP A CA 1
ATOM 672 C C . ASP A 1 87 ? -6.875 17.938 0.851 1 97.81 87 ASP A C 1
ATOM 674 O O . ASP A 1 87 ? -5.789 18.266 1.326 1 97.81 87 ASP A O 1
ATOM 678 N N . GLN A 1 88 ? -7.84 17.516 1.549 1 97.94 88 GLN A N 1
ATOM 679 C CA . GLN A 1 88 ? -7.742 17.438 3.002 1 97.94 88 GLN A CA 1
ATOM 680 C C . GLN A 1 88 ? -6.781 16.344 3.436 1 97.94 88 GLN A C 1
ATOM 682 O O . GLN A 1 88 ? -6.027 16.5 4.398 1 97.94 88 GLN A O 1
ATOM 687 N N . VAL A 1 89 ? -6.777 15.203 2.777 1 98.38 89 VAL A N 1
ATOM 688 C CA . VAL A 1 89 ? -5.828 14.133 3.045 1 98.38 89 VAL A CA 1
ATOM 689 C C . VAL A 1 89 ? -4.402 14.625 2.805 1 98.38 89 VAL 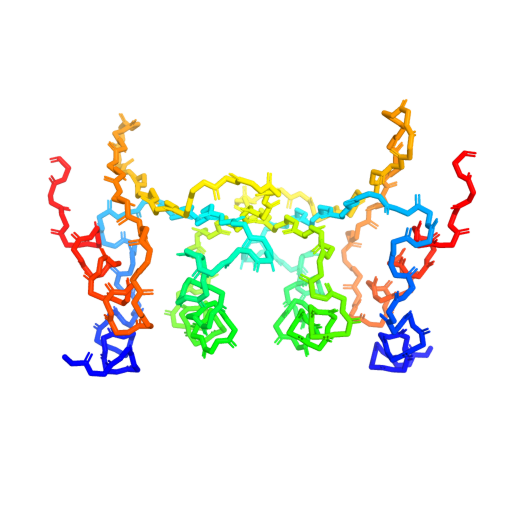A C 1
ATOM 691 O O . VAL A 1 89 ? -3.508 14.375 3.615 1 98.38 89 VAL A O 1
ATOM 694 N N . ALA A 1 90 ? -4.238 15.352 1.698 1 97.25 90 ALA A N 1
ATOM 695 C CA . ALA A 1 90 ? -2.92 15.914 1.399 1 97.25 90 ALA A CA 1
ATOM 696 C C . ALA A 1 90 ? -2.469 16.875 2.498 1 97.25 90 ALA A C 1
ATOM 698 O O . ALA A 1 90 ? -1.305 16.844 2.906 1 97.25 90 ALA A O 1
ATOM 699 N N . LYS A 1 91 ? -3.355 17.672 2.975 1 96.62 91 LYS A N 1
ATOM 700 C CA . LYS A 1 91 ? -3.037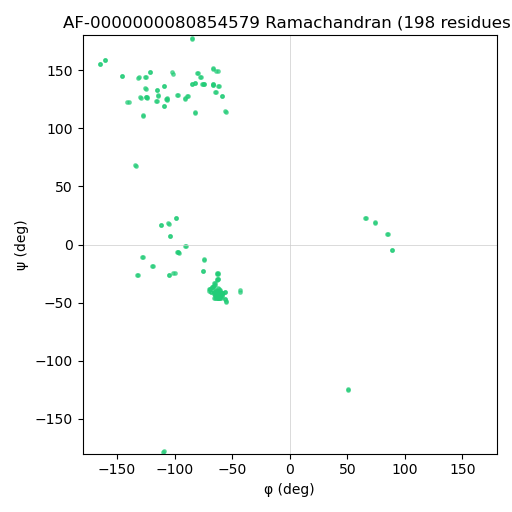 18.609 4.047 1 96.62 91 LYS A CA 1
ATOM 701 C C . LYS A 1 91 ? -2.693 17.875 5.34 1 96.62 91 LYS A C 1
ATOM 703 O O . LYS A 1 91 ? -1.798 18.281 6.078 1 96.62 91 LYS A O 1
ATOM 708 N N . ALA A 1 92 ? -3.422 16.812 5.66 1 97.44 92 ALA A N 1
ATOM 709 C CA . ALA A 1 92 ? -3.115 15.984 6.82 1 97.44 92 ALA A CA 1
ATOM 710 C C . ALA A 1 92 ? -1.707 15.406 6.727 1 97.44 92 ALA A C 1
ATOM 712 O O . ALA A 1 92 ? -0.965 15.398 7.711 1 97.44 92 ALA A O 1
ATOM 713 N N . LEU A 1 93 ? -1.374 14.922 5.531 1 96.56 93 LEU A N 1
ATOM 714 C CA . LEU A 1 93 ? -0.024 14.414 5.316 1 96.56 93 LEU A CA 1
ATOM 715 C C . LEU A 1 93 ? 1.014 15.508 5.562 1 96.56 93 LEU A C 1
ATOM 717 O O . LEU A 1 93 ? 2.025 15.266 6.223 1 96.56 93 LEU A O 1
ATOM 721 N N . GLU A 1 94 ? 0.738 16.672 5.004 1 94.62 94 GLU A N 1
ATOM 722 C CA . GLU A 1 94 ? 1.647 17.797 5.211 1 94.62 94 GLU A CA 1
ATOM 723 C C . GLU A 1 94 ? 1.851 18.078 6.695 1 94.62 94 GLU A C 1
ATOM 725 O O . GLU A 1 94 ? 2.973 18.344 7.137 1 94.62 94 GLU A O 1
ATOM 730 N N . THR A 1 95 ? 0.789 18 7.449 1 94.25 95 THR A N 1
ATOM 731 C CA . THR A 1 95 ? 0.846 18.234 8.891 1 94.25 95 THR A CA 1
ATOM 732 C C . THR A 1 95 ? 1.729 17.188 9.57 1 94.25 95 THR A C 1
ATOM 734 O O . THR A 1 95 ? 2.566 17.516 10.406 1 94.25 95 THR A O 1
ATOM 737 N N . VAL A 1 96 ? 1.536 15.945 9.219 1 95.38 96 VAL A N 1
ATOM 738 C CA . VAL A 1 96 ? 2.303 14.844 9.797 1 95.38 96 VAL A CA 1
ATOM 739 C C . VAL A 1 96 ? 3.775 14.984 9.422 1 95.38 96 VAL A C 1
ATOM 741 O O . VAL A 1 96 ? 4.66 14.773 10.258 1 95.38 96 VAL A O 1
ATOM 744 N N . VAL A 1 97 ? 4.059 15.391 8.195 1 94.25 97 VAL A N 1
ATOM 745 C CA . VAL A 1 97 ? 5.418 15.547 7.688 1 94.25 97 VAL A CA 1
ATOM 746 C C . VAL A 1 97 ? 6.125 16.672 8.445 1 94.25 97 VAL A C 1
ATOM 748 O O . VAL A 1 97 ? 7.312 16.578 8.75 1 94.25 97 VAL A O 1
ATOM 751 N N . ASN A 1 98 ? 5.344 17.656 8.789 1 91.69 98 ASN A N 1
ATOM 752 C CA . ASN A 1 98 ? 5.949 18.844 9.367 1 91.69 98 ASN A CA 1
ATOM 753 C C . ASN A 1 98 ? 5.902 18.812 10.891 1 91.69 98 ASN A C 1
ATOM 755 O O . ASN A 1 98 ? 6.477 19.688 11.547 1 91.69 98 ASN A O 1
ATOM 759 N N . ALA A 1 99 ? 5.219 17.844 11.383 1 89.06 99 ALA A N 1
ATOM 760 C CA . ALA A 1 99 ? 5.117 17.75 12.836 1 89.06 99 ALA A CA 1
ATOM 761 C C . ALA A 1 99 ? 6.48 17.5 13.469 1 89.06 99 ALA A C 1
ATOM 763 O O . ALA A 1 99 ? 7.309 16.781 12.914 1 89.06 99 ALA A O 1
ATOM 764 N N . LYS A 1 100 ? 6.883 18.234 14.484 1 77.44 100 LYS A N 1
ATOM 765 C CA . LYS A 1 100 ? 8.102 18.016 15.25 1 77.44 100 LYS A CA 1
ATOM 766 C C . LYS A 1 100 ? 7.898 16.938 16.312 1 77.44 100 LYS A C 1
ATOM 768 O O . LYS A 1 100 ? 6.988 17.031 17.141 1 77.44 100 LYS A O 1
ATOM 773 N N . PRO A 1 101 ? 8.578 15.773 16.172 1 68.56 101 PRO A N 1
ATOM 774 C CA . PRO A 1 101 ? 8.375 14.711 17.156 1 68.56 101 PRO A CA 1
ATOM 775 C C . PRO A 1 101 ? 8.641 15.172 18.594 1 68.56 101 PRO A C 1
ATOM 777 O O . PRO A 1 101 ? 9.398 16.125 18.797 1 68.56 101 PRO A O 1
ATOM 780 N N . MET B 1 1 ? 3.768 -13.883 -20.484 1 63.62 1 MET B N 1
ATOM 781 C CA . MET B 1 1 ? 2.73 -12.891 -20.781 1 63.62 1 MET B CA 1
ATOM 782 C C . MET B 1 1 ? 3.01 -11.578 -20.062 1 63.62 1 MET B C 1
ATOM 784 O O . MET B 1 1 ? 3.545 -11.578 -18.953 1 63.62 1 MET B O 1
ATOM 788 N N . ALA B 1 2 ? 2.729 -10.562 -20.812 1 86.44 2 ALA B N 1
ATOM 789 C CA . ALA B 1 2 ? 3.002 -9.234 -20.266 1 86.44 2 ALA B CA 1
ATOM 790 C C . ALA B 1 2 ? 2.174 -8.984 -19 1 86.44 2 ALA B C 1
ATOM 792 O O . ALA B 1 2 ? 1.031 -9.438 -18.906 1 86.44 2 ALA B O 1
ATOM 793 N N . ALA B 1 3 ? 2.781 -8.422 -17.984 1 91.31 3 ALA B N 1
ATOM 794 C CA . ALA B 1 3 ? 2.135 -8.117 -16.719 1 91.31 3 ALA B CA 1
ATOM 795 C C . ALA B 1 3 ? 0.753 -7.504 -16.938 1 91.31 3 ALA B C 1
ATOM 797 O O . ALA B 1 3 ? -0.205 -7.855 -16.25 1 91.31 3 ALA B O 1
ATOM 798 N N . ALA B 1 4 ? 0.587 -6.648 -17.922 1 91.25 4 ALA B N 1
ATOM 799 C CA . ALA B 1 4 ? -0.692 -6.004 -18.203 1 91.25 4 ALA B CA 1
ATOM 800 C C . ALA B 1 4 ? -1.742 -7.027 -18.625 1 91.25 4 ALA B C 1
ATOM 802 O O . ALA B 1 4 ? -2.908 -6.93 -18.234 1 91.25 4 ALA B O 1
ATOM 803 N N . ALA B 1 5 ? -1.37 -7.957 -19.422 1 90.94 5 ALA B N 1
ATOM 804 C CA . ALA B 1 5 ? -2.297 -9 -19.859 1 90.94 5 ALA B CA 1
ATOM 805 C C . ALA B 1 5 ? -2.75 -9.859 -18.688 1 90.94 5 ALA B C 1
ATOM 807 O O . ALA B 1 5 ? -3.926 -10.219 -18.578 1 90.94 5 ALA B O 1
ATOM 808 N N . VAL B 1 6 ? -1.81 -10.164 -17.844 1 88.69 6 VAL B N 1
ATOM 809 C CA . VAL B 1 6 ? -2.135 -10.969 -16.672 1 88.69 6 VAL B CA 1
ATOM 810 C C . VAL B 1 6 ? -3.105 -10.211 -15.781 1 88.69 6 VAL B C 1
ATOM 812 O O . VAL B 1 6 ? -4.109 -10.766 -15.328 1 88.69 6 VAL B O 1
ATOM 815 N N . VAL B 1 7 ? -2.852 -8.969 -15.523 1 91.38 7 VAL B N 1
ATOM 816 C CA . VAL B 1 7 ? -3.686 -8.125 -14.672 1 91.38 7 VAL B CA 1
ATOM 817 C C . VAL B 1 7 ? -5.086 -8.008 -15.266 1 91.38 7 VAL B C 1
ATOM 819 O O . VAL B 1 7 ? -6.082 -8.109 -14.547 1 91.38 7 VAL B O 1
ATOM 822 N N . ARG B 1 8 ? -5.137 -7.754 -16.562 1 89.69 8 ARG B N 1
ATOM 823 C CA . ARG B 1 8 ? -6.43 -7.707 -17.234 1 89.69 8 ARG B CA 1
ATOM 824 C C . ARG B 1 8 ? -7.152 -9.047 -17.125 1 89.69 8 ARG B C 1
ATOM 826 O O . ARG B 1 8 ? -8.375 -9.078 -16.969 1 89.69 8 ARG B O 1
ATOM 833 N N . GLY B 1 9 ? -6.43 -10.117 -17.25 1 89.38 9 GLY B N 1
ATOM 834 C CA . GLY B 1 9 ? -7.004 -11.445 -17.125 1 89.38 9 GLY B CA 1
ATOM 835 C C . GLY B 1 9 ? -7.547 -11.75 -15.75 1 89.38 9 GLY B C 1
ATOM 836 O O . GLY B 1 9 ? -8.586 -12.398 -15.609 1 89.38 9 GLY B O 1
ATOM 837 N N . ILE B 1 10 ? -6.785 -11.344 -14.75 1 88 10 ILE B N 1
ATOM 838 C CA . ILE B 1 10 ? -7.289 -11.477 -13.383 1 88 10 ILE B CA 1
ATOM 839 C C . ILE B 1 10 ? -8.586 -10.688 -13.234 1 88 10 ILE B C 1
ATOM 841 O O . ILE B 1 10 ? -9.562 -11.195 -12.68 1 88 10 ILE B O 1
ATOM 845 N N . GLY B 1 11 ? -8.617 -9.492 -13.789 1 84.62 11 GLY B N 1
ATOM 846 C CA . GLY B 1 11 ? -9.812 -8.672 -13.766 1 84.62 11 GLY B CA 1
ATOM 847 C C . GLY B 1 11 ? -10.422 -8.531 -12.383 1 84.62 11 GLY B C 1
ATOM 848 O O . GLY B 1 11 ? -9.719 -8.188 -11.43 1 84.62 11 GLY B O 1
ATOM 849 N N . SER B 1 12 ? -11.703 -8.891 -12.289 1 85.62 12 SER B N 1
ATOM 850 C CA . SER B 1 12 ? -12.438 -8.711 -11.031 1 85.62 12 SER B CA 1
ATOM 851 C C . SER B 1 12 ? -12.5 -10.016 -10.242 1 85.62 12 SER B C 1
ATOM 853 O O . SER B 1 12 ? -13.375 -10.188 -9.391 1 85.62 12 SER B O 1
ATOM 855 N N . ASN B 1 13 ? -11.5 -10.938 -10.539 1 90.38 13 ASN B N 1
ATOM 856 C CA . ASN B 1 13 ? -11.656 -12.281 -10 1 90.38 13 ASN B CA 1
ATOM 857 C C . ASN B 1 13 ? -10.703 -12.531 -8.836 1 90.38 13 ASN B C 1
ATOM 859 O O . ASN B 1 13 ? -10.398 -13.68 -8.508 1 90.38 13 ASN B O 1
ATOM 863 N N . LEU B 1 14 ? -10.164 -11.445 -8.227 1 93.75 14 LEU B N 1
ATOM 864 C CA . LEU B 1 14 ? -9.25 -11.641 -7.105 1 93.75 14 LEU B CA 1
ATOM 865 C C . LEU B 1 14 ? -9.961 -12.32 -5.938 1 93.75 14 LEU B C 1
ATOM 867 O O . LEU B 1 14 ? -9.352 -13.117 -5.215 1 93.75 14 LEU B O 1
ATOM 871 N N . SER B 1 15 ? -11.234 -12.055 -5.844 1 92.31 15 SER B N 1
ATOM 872 C CA . SER B 1 15 ? -11.953 -12.477 -4.641 1 92.31 15 SER B CA 1
ATOM 873 C C . SER B 1 15 ? -12.523 -13.875 -4.805 1 92.31 15 SER B C 1
ATOM 875 O O . SER B 1 15 ? -13.219 -14.375 -3.914 1 92.31 15 SER B O 1
ATOM 877 N N . LYS B 1 16 ? -12.312 -14.461 -5.953 1 91.56 16 LYS B N 1
ATOM 878 C CA . LYS B 1 16 ? -12.852 -15.797 -6.168 1 91.56 16 LYS B CA 1
ATOM 879 C C . LYS B 1 16 ? -12.375 -16.766 -5.086 1 91.56 16 LYS B C 1
ATOM 881 O O . LYS B 1 16 ? -13.18 -17.438 -4.449 1 91.56 16 LYS B O 1
ATOM 886 N N . ASN B 1 17 ? -11.039 -16.766 -4.832 1 92.88 17 ASN B N 1
ATOM 887 C CA . ASN B 1 17 ? -10.484 -17.672 -3.832 1 92.88 17 ASN B CA 1
ATOM 888 C C . ASN B 1 17 ? -9.789 -16.906 -2.707 1 92.88 17 ASN B C 1
ATOM 890 O O . ASN B 1 17 ? -9.602 -17.453 -1.613 1 92.88 17 ASN B O 1
ATOM 894 N N . LEU B 1 18 ? -9.461 -15.664 -2.967 1 95.81 18 LEU B N 1
ATOM 895 C CA . LEU B 1 18 ? -8.641 -14.898 -2.029 1 95.81 18 LEU B CA 1
ATOM 896 C C . LEU B 1 18 ? -9.5 -13.953 -1.203 1 95.81 18 LEU B C 1
ATOM 898 O O . LEU B 1 18 ? -10.484 -13.406 -1.703 1 95.81 18 LEU B O 1
ATOM 902 N N . ARG B 1 19 ? -9.078 -13.766 0.019 1 94.62 19 ARG B N 1
ATOM 903 C CA . ARG B 1 19 ? -9.68 -12.75 0.874 1 94.62 19 ARG B CA 1
ATOM 904 C C . ARG B 1 19 ? -8.828 -11.492 0.91 1 94.62 19 ARG B C 1
ATOM 906 O O . ARG B 1 19 ? -9.336 -10.391 1.135 1 94.62 19 ARG B O 1
ATOM 913 N N . GLU B 1 20 ? -7.516 -11.633 0.642 1 96 20 GLU B N 1
ATOM 914 C CA . GLU B 1 20 ? -6.562 -10.531 0.659 1 96 20 GLU B CA 1
ATOM 915 C C . GLU B 1 20 ? -5.254 -10.922 -0.028 1 96 20 GLU B C 1
ATOM 917 O O . GLU B 1 20 ? -4.891 -12.094 -0.06 1 96 20 GLU B O 1
ATOM 922 N N . ILE B 1 21 ? -4.578 -9.875 -0.507 1 97.31 21 ILE B N 1
ATOM 923 C CA . ILE B 1 21 ? -3.182 -10.078 -0.877 1 97.31 21 ILE B CA 1
ATOM 924 C C . ILE B 1 21 ? -2.297 -9.078 -0.138 1 97.31 21 ILE B C 1
ATOM 926 O O . ILE B 1 21 ? -2.707 -7.941 0.106 1 97.31 21 ILE B O 1
ATOM 930 N N . ARG B 1 22 ? -1.118 -9.578 0.208 1 97.88 22 ARG B N 1
ATOM 931 C CA . ARG B 1 22 ? -0.116 -8.719 0.837 1 97.88 22 ARG B CA 1
ATOM 932 C C . ARG B 1 22 ? 1.194 -8.75 0.056 1 97.88 22 ARG B C 1
ATOM 934 O O . ARG B 1 22 ? 1.699 -9.82 -0.282 1 97.88 22 ARG B O 1
ATOM 941 N N . LEU B 1 23 ? 1.63 -7.539 -0.274 1 98.44 23 LEU B N 1
ATOM 942 C CA . LEU B 1 23 ? 2.934 -7.406 -0.914 1 98.44 23 LEU B CA 1
ATOM 943 C C . LEU B 1 23 ? 3.941 -6.762 0.033 1 98.44 23 LEU B C 1
ATOM 945 O O . LEU B 1 23 ? 3.701 -5.668 0.553 1 98.44 23 LEU B O 1
ATOM 949 N N . GLN B 1 24 ? 4.965 -7.523 0.297 1 98.06 24 GLN B N 1
ATOM 950 C CA . GLN B 1 24 ? 6.082 -7.012 1.078 1 98.06 24 GLN B CA 1
ATOM 951 C C . GLN B 1 24 ? 7.32 -6.824 0.207 1 98.06 24 GLN B C 1
ATOM 953 O O . GLN B 1 24 ? 7.633 -7.676 -0.629 1 98.06 24 GLN B O 1
ATOM 958 N N . LEU B 1 25 ? 8.023 -5.668 0.392 1 98.44 25 LEU B N 1
ATOM 959 C CA . LEU B 1 25 ? 9.18 -5.402 -0.46 1 98.44 25 LEU B CA 1
ATOM 960 C C . LEU B 1 25 ? 10.094 -4.363 0.175 1 98.44 25 LEU B C 1
ATOM 962 O O . LEU B 1 25 ? 9.688 -3.639 1.086 1 98.44 25 LEU B O 1
ATOM 966 N N . CYS B 1 26 ? 11.336 -4.402 -0.294 1 98.25 26 CYS B N 1
ATOM 967 C CA . CYS B 1 26 ? 12.297 -3.361 0.061 1 98.25 26 CYS B CA 1
ATOM 968 C C . CYS B 1 26 ? 12.156 -2.156 -0.864 1 98.25 26 CYS B C 1
ATOM 970 O O . CYS B 1 26 ? 12.062 -2.312 -2.082 1 98.25 26 CYS B O 1
ATOM 972 N N . GLN B 1 27 ? 12.203 -0.915 -0.396 1 95.81 27 GLN B N 1
ATOM 973 C CA . GLN B 1 27 ? 11.969 0.309 -1.153 1 95.81 27 GLN B CA 1
ATOM 974 C C . GLN B 1 27 ? 13.156 0.633 -2.059 1 95.81 27 GLN B C 1
ATOM 976 O O . GLN B 1 27 ? 13.031 1.44 -2.982 1 95.81 27 GLN B O 1
ATOM 981 N N . ILE B 1 28 ? 14.344 -0.094 -1.822 1 94.75 28 ILE B N 1
ATOM 982 C CA . ILE B 1 28 ? 15.508 0.4 -2.543 1 94.75 28 ILE B CA 1
ATOM 983 C C . ILE B 1 28 ? 16.234 -0.766 -3.213 1 94.75 28 ILE B C 1
ATOM 985 O O . ILE B 1 28 ? 16.875 -0.594 -4.254 1 94.75 28 ILE B O 1
ATOM 989 N N . SER B 1 29 ? 16.141 -1.946 -2.729 1 96.81 29 SER B N 1
ATOM 990 C CA . SER B 1 29 ? 16.984 -3.055 -3.172 1 96.81 29 SER B CA 1
ATOM 991 C C . SER B 1 29 ? 16.672 -3.443 -4.613 1 96.81 29 SER B C 1
ATOM 993 O O . SER B 1 29 ? 15.531 -3.318 -5.062 1 96.81 29 SER B O 1
ATOM 995 N N . ALA B 1 30 ? 17.672 -3.975 -5.266 1 97.56 30 ALA B N 1
ATOM 996 C CA . ALA B 1 30 ? 17.5 -4.496 -6.621 1 97.56 30 ALA B CA 1
ATOM 997 C C . ALA B 1 30 ? 16.578 -5.699 -6.629 1 97.56 30 ALA B C 1
ATOM 999 O O . ALA B 1 30 ? 15.773 -5.871 -7.559 1 97.56 30 ALA B O 1
ATOM 1000 N N . ALA B 1 31 ? 16.625 -6.438 -5.609 1 98.38 31 ALA B N 1
ATOM 1001 C CA . ALA B 1 31 ? 15.844 -7.664 -5.523 1 98.38 31 ALA B CA 1
ATOM 1002 C C . ALA B 1 31 ? 14.344 -7.359 -5.562 1 98.38 31 ALA B C 1
ATOM 1004 O O . ALA B 1 31 ? 13.547 -8.188 -6 1 98.38 31 ALA B O 1
ATOM 1005 N N . SER B 1 32 ? 13.961 -6.145 -5.172 1 98.56 32 SER B N 1
ATOM 1006 C CA . SER B 1 32 ? 12.555 -5.773 -5.078 1 98.56 32 SE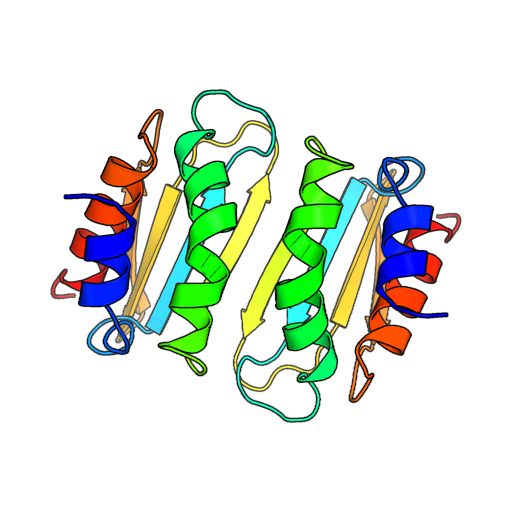R B CA 1
ATOM 1007 C C . SER B 1 32 ? 12.141 -4.879 -6.242 1 98.56 32 SER B C 1
ATOM 1009 O O . SER B 1 32 ? 11.016 -4.375 -6.277 1 98.56 32 SER B O 1
ATOM 1011 N N . GLN B 1 33 ? 13 -4.676 -7.223 1 97.81 33 GLN B N 1
ATOM 1012 C CA . GLN B 1 33 ? 12.719 -3.723 -8.289 1 97.81 33 GLN B CA 1
ATOM 1013 C C . GLN B 1 33 ? 11.484 -4.145 -9.094 1 97.81 33 GLN B C 1
ATOM 1015 O O . GLN B 1 33 ? 10.633 -3.314 -9.406 1 97.81 33 GLN B O 1
ATOM 1020 N N . GLY B 1 34 ? 11.398 -5.379 -9.438 1 98.19 34 GLY B N 1
ATOM 1021 C CA . GLY B 1 34 ? 10.25 -5.848 -10.188 1 98.19 34 GLY B CA 1
ATOM 1022 C C . GLY B 1 34 ? 8.938 -5.68 -9.445 1 98.19 34 GLY B C 1
ATOM 1023 O O . GLY B 1 34 ? 7.918 -5.328 -10.039 1 98.19 34 GLY B O 1
ATOM 1024 N N . THR B 1 35 ? 8.953 -5.898 -8.156 1 98.38 35 THR B N 1
ATOM 1025 C CA . THR B 1 35 ? 7.758 -5.734 -7.34 1 98.38 35 THR B CA 1
ATOM 1026 C C . THR B 1 35 ? 7.359 -4.262 -7.25 1 98.38 35 THR B C 1
ATOM 1028 O O . THR B 1 35 ? 6.18 -3.926 -7.367 1 98.38 35 THR B O 1
ATOM 1031 N N . ARG B 1 36 ? 8.406 -3.371 -7.086 1 97.19 36 ARG B N 1
ATOM 1032 C CA . ARG B 1 36 ? 8.109 -1.941 -7.066 1 97.19 36 ARG B CA 1
ATOM 1033 C C . ARG B 1 36 ? 7.488 -1.49 -8.383 1 97.19 36 ARG B C 1
ATOM 1035 O O . ARG B 1 36 ? 6.488 -0.77 -8.383 1 97.19 36 ARG B O 1
ATOM 1042 N N . ASP B 1 37 ? 8.008 -1.939 -9.523 1 96.62 37 ASP B N 1
ATOM 1043 C CA . ASP B 1 37 ? 7.488 -1.589 -10.844 1 96.62 37 ASP B CA 1
ATOM 1044 C C . ASP B 1 37 ? 6.062 -2.098 -11.023 1 96.62 37 ASP B C 1
ATOM 1046 O O . ASP B 1 37 ? 5.215 -1.4 -11.586 1 96.62 37 ASP B O 1
ATOM 1050 N N . PHE B 1 38 ? 5.828 -3.256 -10.547 1 97.38 38 PHE B N 1
ATOM 1051 C CA . PHE B 1 38 ? 4.504 -3.85 -10.664 1 97.38 38 PHE B CA 1
ATOM 1052 C C . PHE B 1 38 ? 3.463 -3.004 -9.938 1 97.38 38 PHE B C 1
ATOM 1054 O O . PHE B 1 38 ? 2.404 -2.701 -10.492 1 97.38 38 PHE B O 1
ATOM 1061 N N . ILE B 1 39 ? 3.791 -2.604 -8.727 1 95.5 39 ILE B N 1
ATOM 1062 C CA . ILE B 1 39 ? 2.867 -1.803 -7.926 1 95.5 39 ILE B CA 1
ATOM 1063 C C . ILE B 1 39 ? 2.645 -0.45 -8.594 1 95.5 39 ILE B C 1
ATOM 1065 O O . ILE B 1 39 ? 1.504 -0.008 -8.75 1 95.5 39 ILE B O 1
ATOM 1069 N N . GLU B 1 40 ? 3.682 0.138 -9.055 1 92.88 40 GLU B N 1
ATOM 1070 C CA . GLU B 1 40 ? 3.598 1.454 -9.68 1 92.88 40 GLU B CA 1
ATOM 1071 C C . GLU B 1 40 ? 2.721 1.419 -10.93 1 92.88 40 GLU B C 1
ATOM 1073 O O . GLU B 1 40 ? 1.972 2.359 -11.195 1 92.88 40 GLU B O 1
ATOM 1078 N N . GLN B 1 41 ? 2.695 0.332 -11.562 1 93.69 41 GLN B N 1
ATOM 1079 C CA . GLN B 1 41 ? 2.074 0.311 -12.875 1 93.69 41 GLN B CA 1
ATOM 1080 C C . GLN B 1 41 ? 0.701 -0.354 -12.828 1 93.69 41 GLN B C 1
ATOM 1082 O O . GLN B 1 41 ? -0.173 -0.046 -13.641 1 93.69 41 GLN B O 1
ATOM 1087 N N . HIS B 1 42 ? 0.485 -1.238 -11.883 1 94.06 42 HIS B N 1
ATOM 1088 C CA . HIS B 1 42 ? -0.679 -2.1 -12.062 1 94.06 42 HIS B CA 1
ATOM 1089 C C . HIS B 1 42 ? -1.567 -2.082 -10.82 1 94.06 42 HIS B C 1
ATOM 1091 O O . HIS B 1 42 ? -2.697 -2.574 -10.852 1 94.06 42 HIS B O 1
ATOM 1097 N N . TYR B 1 43 ? -1.112 -1.514 -9.719 1 91.25 43 TYR B N 1
ATOM 1098 C CA . TYR B 1 43 ? -1.915 -1.47 -8.5 1 91.25 43 TYR B CA 1
ATOM 1099 C C . TYR B 1 43 ? -3.262 -0.808 -8.758 1 91.25 43 TYR B C 1
ATOM 1101 O O . TYR B 1 43 ? -4.309 -1.341 -8.375 1 91.25 43 TYR B O 1
ATOM 1109 N N . VAL B 1 44 ? -3.244 0.33 -9.445 1 89.5 44 VAL B N 1
ATOM 1110 C CA . VAL B 1 44 ? -4.461 1.105 -9.664 1 89.5 44 VAL B CA 1
ATOM 1111 C C . VAL B 1 44 ? -5.426 0.313 -10.539 1 89.5 44 VAL B C 1
ATOM 1113 O O . VAL B 1 44 ? -6.621 0.234 -10.242 1 89.5 44 VAL B O 1
ATOM 1116 N N . THR B 1 45 ? -4.875 -0.241 -11.594 1 92.38 45 THR B N 1
ATOM 1117 C CA . THR B 1 45 ? -5.703 -1.041 -12.484 1 92.38 45 THR B CA 1
ATOM 1118 C C . THR B 1 45 ? -6.328 -2.217 -11.742 1 92.38 45 THR B C 1
ATOM 1120 O O . THR B 1 45 ? -7.523 -2.488 -11.883 1 92.38 45 THR B O 1
ATOM 1123 N N . LEU B 1 46 ? -5.578 -2.908 -10.891 1 93.25 46 LEU B N 1
ATOM 1124 C CA . LEU B 1 46 ? -6.062 -4.039 -10.102 1 93.25 46 LEU B CA 1
ATOM 1125 C C . LEU B 1 46 ? -7.164 -3.604 -9.148 1 93.25 46 LEU B C 1
ATOM 1127 O O . LEU B 1 46 ? -8.195 -4.273 -9.031 1 93.25 46 LEU B O 1
ATOM 1131 N N . LYS B 1 47 ? -6.918 -2.451 -8.516 1 91.25 47 LYS B N 1
ATOM 1132 C CA . LYS B 1 47 ? -7.871 -1.955 -7.531 1 91.25 47 LYS B CA 1
ATOM 1133 C C . LYS B 1 47 ? -9.172 -1.511 -8.195 1 91.25 47 LYS B C 1
ATOM 1135 O O . LYS B 1 47 ? -10.258 -1.77 -7.68 1 91.25 47 LYS B O 1
ATOM 1140 N N . LYS B 1 48 ? -9.078 -0.906 -9.352 1 90.56 48 LYS B N 1
ATOM 1141 C CA . LYS B 1 48 ? -10.266 -0.47 -10.078 1 90.56 48 LYS B CA 1
ATOM 1142 C C . LYS B 1 48 ? -11.094 -1.664 -10.539 1 90.56 48 LYS B C 1
ATOM 1144 O O . LYS B 1 48 ? -12.328 -1.604 -10.539 1 90.56 48 LYS B O 1
ATOM 1149 N N . ALA B 1 49 ? -10.453 -2.703 -10.914 1 93.5 49 ALA B N 1
ATOM 1150 C CA . ALA B 1 49 ? -11.148 -3.912 -11.352 1 93.5 49 ALA B CA 1
ATOM 1151 C C . ALA B 1 49 ? -11.719 -4.68 -10.164 1 93.5 49 ALA B C 1
ATOM 1153 O O . ALA B 1 49 ? -12.617 -5.508 -10.336 1 93.5 49 ALA B O 1
ATOM 1154 N N . ASN B 1 50 ? -11.133 -4.449 -8.938 1 94.25 50 ASN B N 1
ATOM 1155 C CA . ASN B 1 50 ? -11.547 -5.137 -7.719 1 94.25 50 ASN B CA 1
ATOM 1156 C C . ASN B 1 50 ? -11.695 -4.164 -6.551 1 94.25 50 ASN B C 1
ATOM 1158 O O . ASN B 1 50 ? -10.977 -4.266 -5.555 1 94.25 50 ASN B O 1
ATOM 1162 N N . PRO B 1 51 ? -12.664 -3.311 -6.625 1 90.94 51 PRO B N 1
ATOM 1163 C CA . PRO B 1 51 ? -12.742 -2.188 -5.688 1 90.94 51 PRO B CA 1
ATOM 1164 C C . PRO B 1 51 ? -12.922 -2.639 -4.242 1 90.94 51 PRO B C 1
ATOM 1166 O O . PRO B 1 51 ? -12.461 -1.959 -3.318 1 90.94 51 PRO B O 1
ATOM 1169 N N . GLU B 1 52 ? -13.492 -3.83 -4.012 1 93.62 52 GLU B N 1
ATOM 1170 C CA . GLU B 1 52 ? -13.797 -4.254 -2.646 1 93.62 52 GLU B CA 1
ATOM 1171 C C . GLU B 1 52 ? -12.695 -5.156 -2.092 1 93.62 52 GLU B C 1
ATOM 1173 O O . GLU B 1 52 ? -12.734 -5.539 -0.921 1 93.62 52 GLU B O 1
ATOM 1178 N N . PHE B 1 53 ? -11.812 -5.492 -2.867 1 95.44 53 PHE B N 1
ATOM 1179 C CA . PHE B 1 53 ? -10.773 -6.434 -2.465 1 95.44 53 PHE B CA 1
ATOM 1180 C C . PHE B 1 53 ? -9.664 -5.727 -1.699 1 95.44 53 PHE B C 1
ATOM 1182 O O . PHE B 1 53 ? -9.203 -4.66 -2.109 1 95.44 53 PHE B O 1
ATOM 1189 N N . SER B 1 54 ? -9.18 -6.359 -0.635 1 95.75 54 SER B N 1
ATOM 1190 C CA . SER B 1 54 ? -8.172 -5.766 0.23 1 95.75 54 SER B CA 1
ATOM 1191 C C . SER B 1 54 ? -6.762 -6.09 -0.261 1 95.75 54 SER B C 1
ATOM 1193 O O . SER B 1 54 ? -6.441 -7.254 -0.51 1 95.75 54 SER B O 1
ATOM 1195 N N . ILE B 1 55 ? -5.945 -5.051 -0.423 1 96.5 55 ILE B N 1
ATOM 1196 C CA . ILE B 1 55 ? -4.535 -5.195 -0.763 1 96.5 55 ILE B CA 1
ATOM 1197 C C . ILE B 1 55 ? -3.676 -4.48 0.279 1 96.5 55 ILE B C 1
ATOM 1199 O O . ILE B 1 55 ? -3.926 -3.318 0.605 1 96.5 55 ILE B O 1
ATOM 1203 N N . LEU B 1 56 ? -2.766 -5.184 0.804 1 97.81 56 LEU B N 1
ATOM 1204 C CA . LEU B 1 56 ? -1.794 -4.613 1.73 1 97.81 56 LEU B CA 1
ATOM 1205 C C . LEU B 1 56 ? -0.423 -4.488 1.074 1 97.81 56 LEU B C 1
ATOM 1207 O O . LEU B 1 56 ? 0.053 -5.434 0.441 1 97.81 56 LEU B O 1
ATOM 1211 N N . ILE B 1 57 ? 0.123 -3.307 1.098 1 97.25 57 ILE B N 1
ATOM 1212 C CA . ILE B 1 57 ? 1.493 -3.07 0.656 1 97.25 57 ILE B CA 1
ATOM 1213 C C . ILE B 1 57 ? 2.344 -2.611 1.838 1 97.25 57 ILE B C 1
ATOM 1215 O O . ILE B 1 57 ? 2.01 -1.632 2.508 1 97.25 57 ILE B O 1
ATOM 1219 N N . ARG B 1 58 ? 3.416 -3.373 2.053 1 96.94 58 ARG B N 1
ATOM 1220 C CA . ARG B 1 58 ? 4.328 -3.008 3.133 1 96.94 58 ARG B CA 1
ATOM 1221 C C . ARG B 1 58 ? 5.766 -2.92 2.629 1 96.94 58 ARG B C 1
ATOM 1223 O O . ARG B 1 58 ? 6.371 -3.934 2.277 1 96.94 58 ARG B O 1
ATOM 1230 N N . GLU B 1 59 ? 6.188 -1.715 2.619 1 96.75 59 GLU B N 1
ATOM 1231 C CA . GLU B 1 59 ? 7.598 -1.484 2.309 1 96.75 59 GLU B CA 1
ATOM 1232 C C . GLU B 1 59 ? 8.445 -1.483 3.574 1 96.75 59 GLU B C 1
ATOM 1234 O O . GLU B 1 59 ? 8.133 -0.789 4.543 1 96.75 59 GLU B O 1
ATOM 1239 N N . CYS B 1 60 ? 9.438 -2.295 3.566 1 95.44 60 CYS B N 1
ATOM 1240 C CA . CYS B 1 60 ? 10.352 -2.439 4.691 1 95.44 60 CYS B CA 1
ATOM 1241 C C . CYS B 1 60 ? 11.789 -2.619 4.211 1 95.44 60 CYS B C 1
ATOM 1243 O O . CYS B 1 60 ? 12.086 -3.551 3.461 1 95.44 60 CYS B O 1
ATOM 1245 N N . SER B 1 61 ? 12.656 -1.716 4.68 1 94.5 61 SER B N 1
ATOM 1246 C CA . SER B 1 61 ? 14.039 -1.708 4.227 1 94.5 61 SER B CA 1
ATOM 1247 C C . SER B 1 61 ? 14.727 -3.037 4.523 1 94.5 61 SER B C 1
ATOM 1249 O O . SER B 1 61 ? 14.68 -3.525 5.652 1 94.5 61 SER B O 1
ATOM 1251 N N . GLY B 1 62 ? 15.336 -3.605 3.484 1 95.31 62 GLY B N 1
ATOM 1252 C CA . GLY B 1 62 ? 16.172 -4.781 3.645 1 95.31 62 GLY B CA 1
ATOM 1253 C C . GLY B 1 62 ? 15.406 -6.082 3.543 1 95.31 62 GLY B C 1
ATOM 1254 O O . GLY B 1 62 ? 16 -7.164 3.549 1 95.31 62 GLY B O 1
ATOM 1255 N N . VAL B 1 63 ? 14.156 -6.051 3.424 1 97.06 63 VAL B N 1
ATOM 1256 C CA . VAL B 1 63 ? 13.352 -7.27 3.379 1 97.06 63 VAL B CA 1
ATOM 1257 C C . VAL B 1 63 ? 13.398 -7.867 1.973 1 97.06 63 VAL B C 1
ATOM 1259 O O . VAL B 1 63 ? 13.547 -7.141 0.988 1 97.06 63 VAL B O 1
ATOM 1262 N N . GLN B 1 64 ? 13.336 -9.133 1.949 1 97.88 64 GLN B N 1
ATOM 1263 C CA . GLN B 1 64 ? 13.109 -9.781 0.661 1 97.88 64 GLN B CA 1
ATOM 1264 C C . GLN B 1 64 ? 11.664 -9.617 0.211 1 97.88 64 GLN B C 1
ATOM 1266 O O . GLN B 1 64 ? 10.742 -9.742 1.02 1 97.88 64 GLN B O 1
ATOM 1271 N N . PRO B 1 65 ? 11.477 -9.336 -1.094 1 98.75 65 PRO B N 1
ATOM 1272 C CA . PRO B 1 65 ? 10.102 -9.18 -1.578 1 98.75 65 PRO B CA 1
ATOM 1273 C C . PRO B 1 65 ? 9.305 -10.477 -1.526 1 98.75 65 PRO B C 1
ATOM 1275 O O . PRO B 1 65 ? 9.836 -11.547 -1.832 1 98.75 65 PRO B O 1
ATOM 1278 N N . MET B 1 66 ? 8.031 -10.383 -1.09 1 98.69 66 MET B N 1
ATOM 1279 C CA . MET B 1 66 ? 7.141 -11.523 -0.9 1 98.69 66 MET B CA 1
ATOM 1280 C C . MET B 1 66 ? 5.699 -11.148 -1.227 1 98.69 66 MET B C 1
ATOM 1282 O O . MET B 1 66 ? 5.289 -10.008 -1.007 1 98.69 66 MET B O 1
ATOM 1286 N N . LEU B 1 67 ? 5.027 -12.125 -1.772 1 98.62 67 LEU B N 1
ATOM 1287 C CA . LEU B 1 67 ? 3.586 -12.047 -1.982 1 98.62 67 LEU B CA 1
ATOM 1288 C C . LEU B 1 67 ? 2.854 -13.07 -1.117 1 98.62 67 LEU B C 1
ATOM 1290 O O . LEU B 1 67 ? 3.229 -14.242 -1.083 1 98.62 67 LEU B O 1
ATOM 1294 N N . TRP B 1 68 ? 1.888 -12.641 -0.38 1 97.5 68 TRP B N 1
ATOM 1295 C CA . TRP B 1 68 ? 1.008 -13.523 0.379 1 97.5 68 TRP B CA 1
ATOM 1296 C C . TRP B 1 68 ? -0.423 -13.445 -0.143 1 97.5 68 TRP B C 1
ATOM 1298 O O . TRP B 1 68 ? -0.921 -12.359 -0.448 1 97.5 68 TRP B O 1
ATOM 1308 N N . GLY B 1 69 ? -0.963 -14.555 -0.315 1 97.06 69 GLY B N 1
ATOM 1309 C CA . GLY B 1 69 ? -2.4 -14.68 -0.491 1 97.06 69 GLY B CA 1
ATOM 1310 C C . GLY B 1 69 ? -3.1 -15.266 0.72 1 97.06 69 GLY B C 1
ATOM 1311 O O . GLY B 1 69 ? -2.65 -16.266 1.279 1 97.06 69 GLY B O 1
ATOM 1312 N N . ARG B 1 70 ? -4.031 -14.586 1.191 1 96.62 70 ARG B N 1
ATOM 1313 C CA . ARG B 1 70 ? -4.883 -15.102 2.258 1 96.62 70 ARG B CA 1
ATOM 1314 C C . ARG B 1 70 ? -6.184 -15.672 1.695 1 96.62 70 ARG B C 1
ATOM 1316 O O . ARG B 1 70 ? -6.879 -15 0.929 1 96.62 70 ARG B O 1
ATOM 1323 N N . TYR B 1 71 ? -6.469 -16.906 2.119 1 95.5 71 TYR B N 1
ATOM 1324 C CA . TYR B 1 71 ? -7.66 -17.609 1.66 1 95.5 71 TYR B CA 1
ATOM 1325 C C . TYR B 1 71 ? -8.68 -17.734 2.783 1 95.5 71 TYR B C 1
ATOM 1327 O O . TYR B 1 71 ? -8.508 -17.156 3.859 1 95.5 71 TYR B O 1
ATOM 1335 N N . GLY B 1 72 ? -9.734 -18.406 2.418 1 90.75 72 GLY B N 1
ATOM 1336 C CA . GLY B 1 72 ? -10.727 -18.656 3.451 1 90.75 72 GLY B CA 1
ATOM 1337 C C . GLY B 1 72 ? -10.203 -19.531 4.582 1 90.75 72 GLY B C 1
ATOM 1338 O O . GLY B 1 72 ? -9.148 -20.141 4.453 1 90.75 72 GLY B O 1
ATOM 1339 N N . PHE B 1 73 ? -10.695 -19.344 5.785 1 90.12 73 PHE B N 1
ATOM 1340 C CA . PHE B 1 73 ? -10.43 -20.188 6.949 1 90.12 73 PHE B CA 1
ATOM 1341 C C . PHE B 1 73 ? -9.023 -19.938 7.477 1 90.12 73 PHE B C 1
ATOM 1343 O O . PHE B 1 73 ? -8.406 -20.844 8.055 1 90.12 73 PHE B O 1
ATOM 1350 N N . GLY B 1 74 ? -8.453 -18.906 7.141 1 86.19 74 GLY B N 1
ATOM 1351 C CA . GLY B 1 74 ? -7.195 -18.469 7.711 1 86.19 74 GLY B CA 1
ATOM 1352 C C . GLY B 1 74 ? -5.984 -19.078 7.023 1 86.19 74 GLY B C 1
ATOM 1353 O O . GLY B 1 74 ? -4.859 -18.953 7.508 1 86.19 74 GLY B O 1
ATOM 1354 N N . LYS B 1 75 ? -6.215 -19.734 5.93 1 94.62 75 LYS B N 1
ATOM 1355 C CA . LYS B 1 75 ? -5.105 -20.312 5.172 1 94.62 75 LYS B CA 1
ATOM 1356 C C . LYS B 1 75 ? -4.355 -19.234 4.395 1 94.62 75 LYS B C 1
ATOM 1358 O O . LYS B 1 75 ? -4.969 -18.344 3.811 1 94.62 75 LYS B O 1
ATOM 1363 N N . GLU B 1 76 ? -3.031 -19.359 4.426 1 95.31 76 GLU B N 1
ATOM 1364 C CA . GLU B 1 76 ? -2.207 -18.406 3.689 1 95.31 76 GLU B CA 1
ATOM 1365 C C . GLU B 1 76 ? -1.166 -19.125 2.834 1 95.31 76 GLU B C 1
ATOM 1367 O O . GLU B 1 76 ? -0.704 -20.203 3.189 1 95.31 76 GLU B O 1
ATOM 1372 N N . HIS B 1 77 ? -0.883 -18.594 1.69 1 95.44 77 HIS B N 1
ATOM 1373 C CA . HIS B 1 77 ? 0.182 -19.031 0.793 1 95.44 77 HIS B CA 1
ATOM 1374 C C . HIS B 1 77 ? 1.104 -17.875 0.432 1 95.44 77 HIS B C 1
ATOM 1376 O O . HIS B 1 77 ? 0.635 -16.766 0.149 1 95.44 77 HIS B O 1
ATOM 1382 N N . SER B 1 78 ? 2.4 -18.172 0.5 1 96.38 78 SER B N 1
ATOM 1383 C CA . SER B 1 78 ? 3.342 -17.109 0.157 1 96.38 78 SER B CA 1
ATOM 1384 C C . SER B 1 78 ? 4.246 -17.531 -0.998 1 96.38 78 SER B C 1
ATOM 1386 O O . SER B 1 78 ? 4.492 -18.719 -1.202 1 96.38 78 SER B O 1
ATOM 1388 N N . VAL B 1 79 ? 4.645 -16.609 -1.786 1 97.88 79 VAL B N 1
ATOM 1389 C CA . VAL B 1 79 ? 5.551 -16.781 -2.914 1 97.88 79 VAL B CA 1
ATOM 1390 C C . VAL B 1 79 ? 6.676 -15.758 -2.84 1 97.88 79 VAL B C 1
ATOM 1392 O O . VAL B 1 79 ? 6.418 -14.562 -2.672 1 97.88 79 VAL B O 1
ATOM 1395 N N . SER B 1 80 ? 7.906 -16.25 -2.891 1 98.75 80 SER B N 1
ATOM 1396 C CA . SER B 1 80 ? 9.031 -15.328 -2.979 1 98.75 80 SER B CA 1
ATOM 1397 C C . SER B 1 80 ? 9.031 -14.578 -4.309 1 98.75 80 SER B C 1
ATOM 1399 O O . SER B 1 80 ? 8.812 -15.18 -5.363 1 98.75 80 SER B O 1
ATOM 1401 N N . LEU B 1 81 ? 9.297 -13.297 -4.277 1 98.81 81 LEU B N 1
ATOM 1402 C CA . LEU B 1 81 ? 9.367 -12.469 -5.48 1 98.81 81 LEU B CA 1
ATOM 1403 C C . LEU B 1 81 ? 10.797 -12 -5.738 1 98.81 81 LEU B C 1
ATOM 1405 O O . LEU B 1 81 ? 11.008 -11.039 -6.477 1 98.81 81 LEU B O 1
ATOM 1409 N N . ASP B 1 82 ? 11.719 -12.68 -5.078 1 98.69 82 ASP B N 1
ATOM 1410 C CA . ASP B 1 82 ? 13.125 -12.289 -5.074 1 98.69 82 ASP B 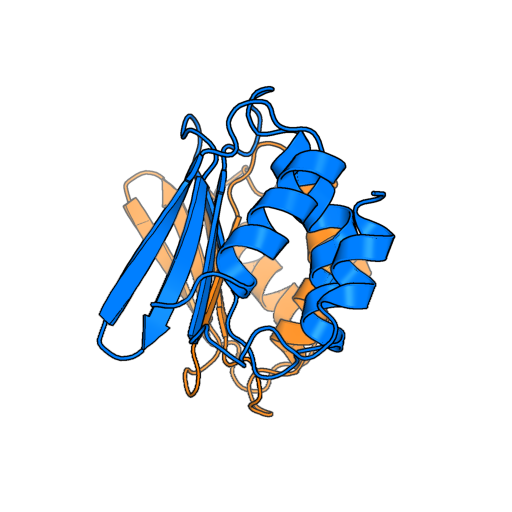CA 1
ATOM 1411 C C . ASP B 1 82 ? 13.672 -12.195 -6.496 1 98.69 82 ASP B C 1
ATOM 1413 O O . ASP B 1 82 ? 13.703 -13.195 -7.223 1 98.69 82 ASP B O 1
ATOM 1417 N N . ASN B 1 83 ? 14.039 -11.023 -6.938 1 98.62 83 ASN B N 1
ATOM 1418 C CA . ASN B 1 83 ? 14.68 -10.711 -8.211 1 98.62 83 ASN B CA 1
ATOM 1419 C C . ASN B 1 83 ? 13.758 -11 -9.391 1 98.62 83 ASN B C 1
ATOM 1421 O O . ASN B 1 83 ? 14.219 -11.211 -10.508 1 98.62 83 ASN B O 1
ATOM 1425 N N . MET B 1 84 ? 12.516 -11.031 -9.211 1 98.38 84 MET B N 1
ATOM 1426 C CA . MET B 1 84 ? 11.555 -11.195 -10.297 1 98.38 84 MET B CA 1
ATOM 1427 C C . MET B 1 84 ? 11.383 -9.883 -11.07 1 98.38 84 MET B C 1
ATOM 1429 O O . MET B 1 84 ? 11.492 -8.805 -10.492 1 98.38 84 MET B O 1
ATOM 1433 N N . ASN B 1 85 ? 11.203 -10.008 -12.336 1 98.06 85 ASN B N 1
ATOM 1434 C CA . ASN B 1 85 ? 10.789 -8.828 -13.094 1 98.06 85 ASN B CA 1
ATOM 1435 C C . ASN B 1 85 ? 9.273 -8.648 -13.055 1 98.06 85 ASN B C 1
ATOM 1437 O O . ASN B 1 85 ? 8.562 -9.461 -12.453 1 98.06 85 ASN B O 1
ATOM 1441 N N . ILE B 1 86 ? 8.805 -7.613 -13.648 1 97.62 86 ILE B N 1
ATOM 1442 C CA . ILE B 1 86 ? 7.41 -7.207 -13.555 1 97.62 86 ILE B CA 1
ATOM 1443 C C . ILE B 1 86 ? 6.512 -8.328 -14.062 1 97.62 86 ILE B C 1
ATOM 1445 O O . ILE B 1 86 ? 5.461 -8.609 -13.484 1 97.62 86 ILE B O 1
ATOM 1449 N N . ASP B 1 87 ? 6.895 -9.016 -15.195 1 97.81 87 ASP B N 1
ATOM 1450 C CA . ASP B 1 87 ? 6.094 -10.094 -15.766 1 97.81 87 ASP B CA 1
ATOM 1451 C C . ASP B 1 87 ? 6.066 -11.312 -14.844 1 97.81 87 ASP B C 1
ATOM 1453 O O . ASP B 1 87 ? 5.027 -11.961 -14.695 1 97.81 87 ASP B O 1
ATOM 1457 N N . GLN B 1 88 ? 7.133 -11.555 -14.219 1 98 88 GLN B N 1
ATOM 1458 C CA . GLN B 1 88 ? 7.219 -12.68 -13.289 1 98 88 GLN B CA 1
ATOM 1459 C C . GLN B 1 88 ? 6.395 -12.422 -12.031 1 98 88 GLN B C 1
ATOM 1461 O O . GLN B 1 88 ? 5.758 -13.336 -11.5 1 98 88 GLN B O 1
ATOM 1466 N N . VAL B 1 89 ? 6.375 -11.211 -11.516 1 98.38 89 VAL B N 1
ATOM 1467 C CA . VAL B 1 89 ? 5.539 -10.844 -10.383 1 98.38 89 VAL B CA 1
ATOM 1468 C C . VAL B 1 89 ? 4.066 -11.031 -10.742 1 98.38 89 VAL B C 1
ATOM 1470 O O . VAL B 1 89 ? 3.297 -11.586 -9.945 1 98.38 89 VAL B O 1
ATOM 1473 N N . ALA B 1 90 ? 3.725 -10.602 -11.945 1 97.25 90 ALA B N 1
ATOM 1474 C CA . ALA B 1 90 ? 2.348 -10.781 -12.406 1 97.25 90 ALA B CA 1
ATOM 1475 C C . ALA B 1 90 ? 1.975 -12.258 -12.461 1 97.25 90 ALA B C 1
ATOM 1477 O O . ALA B 1 90 ? 0.875 -12.648 -12.062 1 97.25 90 ALA B O 1
ATOM 1478 N N . LYS B 1 91 ? 2.865 -13.062 -12.93 1 96.62 91 LYS B N 1
ATOM 1479 C CA . LYS B 1 91 ? 2.625 -14.5 -13 1 96.62 91 LYS B CA 1
ATOM 1480 C C . LYS B 1 91 ? 2.494 -15.109 -11.609 1 96.62 91 LYS B C 1
ATOM 1482 O O . LYS B 1 91 ? 1.671 -16 -11.391 1 96.62 91 LYS B O 1
ATOM 1487 N N . ALA B 1 92 ? 3.32 -14.688 -10.68 1 97.44 92 ALA B N 1
ATOM 1488 C CA . ALA B 1 92 ? 3.219 -15.133 -9.289 1 97.44 92 ALA B CA 1
ATOM 1489 C C . ALA B 1 92 ? 1.849 -14.797 -8.703 1 97.44 92 ALA B C 1
ATOM 1491 O O . ALA B 1 92 ? 1.238 -15.625 -8.023 1 97.44 92 ALA B O 1
ATOM 1492 N N . LEU B 1 93 ? 1.399 -13.586 -8.984 1 96.56 93 LEU B N 1
ATOM 1493 C CA . LEU B 1 93 ? 0.069 -13.188 -8.531 1 96.56 93 LEU B CA 1
ATOM 1494 C C . LEU B 1 93 ? -0.999 -14.102 -9.125 1 96.56 93 LEU B C 1
ATOM 1496 O O . LEU B 1 93 ? -1.901 -14.547 -8.414 1 96.56 93 LEU B O 1
ATOM 1500 N N . GLU B 1 94 ? -0.862 -14.336 -10.414 1 94.69 94 GLU B N 1
ATOM 1501 C CA . GLU B 1 94 ? -1.81 -15.227 -11.07 1 94.69 94 GLU B CA 1
ATOM 1502 C C . GLU B 1 94 ? -1.841 -16.594 -10.398 1 94.69 94 GLU B C 1
ATOM 1504 O O . GLU B 1 94 ? -2.912 -17.172 -10.195 1 94.69 94 GLU B O 1
ATOM 1509 N N . THR B 1 95 ? -0.692 -17.094 -10.023 1 94.25 95 THR B N 1
ATOM 1510 C CA . THR B 1 95 ? -0.582 -18.375 -9.344 1 94.25 95 THR B CA 1
ATOM 1511 C C . THR B 1 95 ? -1.302 -18.344 -8 1 94.25 95 THR B C 1
ATOM 1513 O O . THR B 1 95 ? -2.045 -19.266 -7.668 1 94.25 95 THR B O 1
ATOM 1516 N N . VAL B 1 96 ? -1.089 -17.312 -7.25 1 95.44 96 VAL B N 1
ATOM 1517 C CA . VAL B 1 96 ? -1.703 -17.156 -5.934 1 95.44 96 VAL B CA 1
ATOM 1518 C C . VAL B 1 96 ? -3.219 -17.031 -6.082 1 95.44 96 VAL B C 1
ATOM 1520 O O . VAL B 1 96 ? -3.975 -17.625 -5.309 1 95.44 96 VAL B O 1
ATOM 1523 N N . VAL B 1 97 ? -3.678 -16.312 -7.078 1 94.25 97 VAL B N 1
ATOM 1524 C CA . VAL B 1 97 ? -5.098 -16.094 -7.328 1 94.25 97 VAL B CA 1
ATOM 1525 C C . VAL B 1 97 ? -5.773 -17.422 -7.688 1 94.25 97 VAL B C 1
ATOM 1527 O O . VAL B 1 97 ? -6.906 -17.672 -7.273 1 94.25 97 VAL B O 1
ATOM 1530 N N . ASN B 1 98 ? -5.008 -18.234 -8.344 1 91.69 98 ASN B N 1
ATOM 1531 C CA . ASN B 1 98 ? -5.613 -19.453 -8.883 1 91.69 98 ASN B CA 1
ATOM 1532 C C . ASN B 1 98 ? -5.371 -20.641 -7.965 1 91.69 98 ASN B C 1
ATOM 1534 O O . ASN B 1 98 ? -5.914 -21.719 -8.195 1 91.69 98 ASN B O 1
ATOM 1538 N N . ALA B 1 99 ? -4.586 -20.406 -6.984 1 89.06 99 ALA B N 1
ATOM 1539 C CA . ALA B 1 99 ? -4.293 -21.5 -6.074 1 89.06 99 ALA B CA 1
ATOM 1540 C C . ALA B 1 99 ? -5.547 -21.953 -5.324 1 89.06 99 ALA B C 1
ATOM 1542 O O . ALA B 1 99 ? -6.391 -21.125 -4.977 1 89.06 99 ALA B O 1
ATOM 1543 N N . LYS B 1 100 ? -5.852 -23.219 -5.262 1 77.56 100 LYS B N 1
ATOM 1544 C CA . LYS B 1 100 ? -6.945 -23.766 -4.469 1 77.56 100 LYS B CA 1
ATOM 1545 C C . LYS B 1 100 ? -6.535 -23.953 -3.008 1 77.56 100 LYS B C 1
ATOM 1547 O O . LYS B 1 100 ? -5.523 -24.594 -2.713 1 77.56 100 LYS B O 1
ATOM 1552 N N . PRO B 1 101 ? -7.145 -23.203 -2.074 1 68.69 101 PRO B N 1
ATOM 1553 C CA . PRO B 1 101 ? -6.746 -23.328 -0.67 1 68.69 101 PRO B CA 1
ATOM 1554 C C . PRO B 1 101 ? -6.82 -24.766 -0.161 1 68.69 101 PRO B C 1
ATOM 1556 O O . PRO B 1 101 ? -7.578 -25.578 -0.702 1 68.69 101 PRO B O 1
#

Nearest PDB structures (foldseek):
  8bed-assembly1_S  TM=9.444E-01  e=6.901E-12  Arabidopsis thaliana
  8e73-assembly1_A2  TM=9.664E-01  e=9.022E-12  Vigna radiata
  7ard-assembly1_S  TM=9.802E-01  e=4.107E-10  Polytomella sp. Pringsheim 198.80
  8gzu-assembly1_A2  TM=9.704E-01  e=4.107E-10  Tetrahymena thermophila SB210
  8bqs-assembly1_AZ  TM=9.851E-01  e=1.917E-09  Tetrahymena thermophila SB210

pLDDT: mean 94.1, std 5.51, range [63.25, 98.81]

Solvent-accessible surface area (backbone atoms only — not comparable to full-atom values): 10331 Å² total; per-residue (Å²): 115,56,34,67,56,46,52,60,67,48,38,65,48,56,60,75,49,31,65,32,39,35,41,36,25,15,52,70,48,72,43,14,44,18,55,54,52,36,47,70,70,38,44,60,59,47,38,70,44,28,50,74,56,34,52,31,39,40,41,39,83,86,44,72,18,34,38,34,33,30,29,71,94,76,41,72,50,74,45,80,38,67,61,29,46,40,38,53,45,33,50,49,50,51,49,54,46,66,47,78,129,116,57,34,66,58,44,51,60,67,48,37,65,48,55,60,76,50,31,64,32,38,36,41,35,27,16,51,71,49,73,42,15,44,17,55,52,52,36,48,71,69,40,44,59,61,46,38,70,45,27,51,74,56,33,51,32,39,39,40,38,84,84,44,72,18,34,39,34,32,31,29,70,96,77,40,71,48,74,45,80,38,67,61,28,46,41,40,52,45,34,49,51,48,51,50,55,46,66,46,78,129

Radius of gyration: 16.49 Å; Cα contacts (8 Å, |Δi|>4): 425; chains: 2; bounding box: 35×48×40 Å

Organism: Culter alburnus (NCBI:txid194366)